Protein AF-A0A0Q4KCD7-F1 (afdb_monomer_lite)

Structure (mmCIF, N/CA/C/O backbone):
data_AF-A0A0Q4KCD7-F1
#
_entry.id   AF-A0A0Q4KCD7-F1
#
loop_
_atom_site.group_PDB
_atom_site.id
_atom_site.type_symbol
_atom_site.label_atom_id
_atom_site.label_alt_id
_atom_site.label_comp_id
_atom_site.label_asym_id
_atom_site.label_entity_id
_atom_site.label_seq_id
_atom_site.pdbx_PDB_ins_code
_atom_site.Cartn_x
_atom_site.Cartn_y
_atom_site.Cartn_z
_atom_site.occupancy
_atom_site.B_iso_or_equiv
_atom_site.auth_seq_id
_atom_site.auth_comp_id
_atom_site.auth_asym_id
_atom_site.auth_atom_id
_atom_site.pdbx_PDB_model_num
ATOM 1 N N . MET A 1 1 ? -3.512 27.971 -16.682 1.00 44.91 1 MET A N 1
ATOM 2 C CA . MET A 1 1 ? -2.671 26.814 -17.079 1.00 44.91 1 MET A CA 1
ATOM 3 C C . MET A 1 1 ? -1.170 26.979 -16.795 1.00 44.91 1 MET A C 1
ATOM 5 O O . MET A 1 1 ? -0.438 26.031 -17.023 1.00 44.91 1 MET A O 1
ATOM 9 N N . ILE A 1 2 ? -0.695 28.110 -16.250 1.00 40.06 2 ILE A N 1
ATOM 10 C CA . ILE A 1 2 ? 0.744 28.336 -15.981 1.00 40.06 2 ILE A CA 1
ATOM 11 C C . ILE A 1 2 ? 1.163 27.827 -14.579 1.00 40.06 2 ILE A C 1
ATOM 13 O O . ILE A 1 2 ? 2.282 27.362 -14.393 1.00 40.06 2 ILE A O 1
ATOM 17 N N . GLY A 1 3 ? 0.240 27.801 -13.608 1.00 29.36 3 GLY A N 1
ATOM 18 C CA . GLY A 1 3 ? 0.545 27.430 -12.215 1.00 29.36 3 GLY A CA 1
ATOM 19 C C . GLY A 1 3 ? 0.865 25.948 -11.956 1.00 29.36 3 GLY A C 1
ATOM 20 O O . GLY A 1 3 ? 1.643 25.650 -11.058 1.00 29.36 3 GLY A O 1
ATOM 21 N N . VAL A 1 4 ? 0.330 25.008 -12.749 1.00 41.19 4 VAL A N 1
ATOM 22 C CA . VAL A 1 4 ? 0.577 23.560 -12.548 1.00 41.19 4 VAL A CA 1
ATOM 23 C C . VAL A 1 4 ? 1.967 23.149 -13.055 1.00 41.19 4 VAL A C 1
ATOM 25 O O . VAL A 1 4 ? 2.624 22.316 -12.437 1.00 41.19 4 VAL A O 1
ATOM 28 N N . ALA A 1 5 ? 2.454 23.779 -14.131 1.00 34.66 5 ALA A N 1
ATOM 29 C CA . ALA A 1 5 ? 3.799 23.537 -14.657 1.00 34.66 5 ALA A CA 1
ATOM 30 C C . ALA A 1 5 ? 4.893 24.030 -13.692 1.00 34.66 5 ALA A C 1
ATOM 32 O O . ALA A 1 5 ? 5.907 23.358 -13.512 1.00 34.66 5 ALA A O 1
ATOM 33 N N . MET A 1 6 ? 4.658 25.160 -13.015 1.00 32.84 6 MET A N 1
ATOM 34 C CA . MET A 1 6 ? 5.599 25.719 -12.042 1.00 32.84 6 MET A CA 1
ATOM 35 C C . MET A 1 6 ? 5.663 24.883 -10.754 1.00 32.84 6 MET A C 1
ATOM 37 O O . MET A 1 6 ? 6.752 24.678 -10.234 1.00 32.84 6 MET A O 1
ATOM 41 N N . LEU A 1 7 ? 4.538 24.315 -10.294 1.00 34.25 7 LEU A N 1
ATOM 42 C CA . LEU A 1 7 ? 4.494 23.457 -9.098 1.00 34.25 7 LEU A CA 1
ATOM 43 C C . LEU A 1 7 ? 5.182 22.090 -9.303 1.00 34.25 7 LEU A C 1
ATOM 45 O O . LEU A 1 7 ? 5.760 21.533 -8.371 1.00 34.25 7 LEU A O 1
ATOM 49 N N . LEU A 1 8 ? 5.146 21.548 -10.526 1.00 37.75 8 LEU A N 1
ATOM 50 C CA . LEU A 1 8 ? 5.882 20.330 -10.887 1.00 37.75 8 LEU A CA 1
ATOM 51 C C . LEU A 1 8 ? 7.395 20.582 -10.979 1.00 37.75 8 LEU A C 1
ATOM 53 O O . LEU A 1 8 ? 8.168 19.734 -10.537 1.00 37.75 8 LEU A O 1
ATOM 57 N N . ALA A 1 9 ? 7.818 21.750 -11.475 1.00 38.38 9 ALA A N 1
ATOM 58 C CA . ALA A 1 9 ? 9.231 22.106 -11.616 1.00 38.38 9 ALA A CA 1
ATOM 59 C C . ALA A 1 9 ? 9.951 22.259 -10.261 1.00 38.38 9 ALA A C 1
ATOM 61 O O . ALA A 1 9 ? 11.050 21.726 -10.092 1.00 38.38 9 ALA A O 1
ATOM 62 N N . THR A 1 10 ? 9.325 22.891 -9.258 1.00 40.09 10 THR A N 1
ATOM 63 C CA . THR A 1 10 ? 9.911 23.024 -7.906 1.00 40.09 10 THR A CA 1
ATOM 64 C C . THR A 1 10 ? 10.032 21.685 -7.180 1.00 40.09 10 THR A C 1
ATOM 66 O O . THR A 1 10 ? 10.904 21.510 -6.335 1.00 40.09 10 THR A O 1
ATOM 69 N N . ALA A 1 11 ? 9.203 20.704 -7.538 1.00 46.16 11 ALA A N 1
ATOM 70 C CA . ALA A 1 11 ? 9.199 19.393 -6.908 1.00 46.16 11 ALA A CA 1
ATOM 71 C C . ALA A 1 11 ? 10.258 18.424 -7.490 1.00 46.16 11 ALA A C 1
ATOM 73 O O . ALA A 1 11 ? 10.484 17.357 -6.922 1.00 46.16 11 ALA A O 1
ATOM 74 N N . MET A 1 12 ? 10.935 18.779 -8.591 1.00 51.25 12 MET A N 1
ATOM 75 C CA . MET A 1 12 ? 11.997 17.959 -9.203 1.00 51.25 12 MET A CA 1
ATOM 76 C C . MET A 1 12 ? 13.418 18.470 -8.927 1.00 51.25 12 MET A C 1
ATOM 78 O O . MET A 1 12 ? 14.378 17.898 -9.439 1.00 51.25 12 MET A O 1
ATOM 82 N N . ALA A 1 13 ? 13.586 19.535 -8.137 1.00 51.91 13 ALA A N 1
ATOM 83 C CA . ALA A 1 13 ? 14.884 20.179 -7.916 1.00 51.91 13 ALA A CA 1
ATOM 84 C C . ALA A 1 13 ? 15.896 19.328 -7.115 1.00 51.91 13 ALA A C 1
ATOM 86 O O . ALA A 1 13 ? 17.089 19.596 -7.201 1.00 51.91 13 ALA A O 1
ATOM 87 N N . GLY A 1 14 ? 15.446 18.282 -6.410 1.00 60.81 14 GLY A N 1
ATOM 88 C CA . GLY A 1 14 ? 16.298 17.393 -5.603 1.00 60.81 14 GLY A CA 1
ATOM 89 C C . GLY A 1 14 ? 16.328 15.926 -6.043 1.00 60.81 14 GLY A C 1
ATOM 90 O O . GLY A 1 14 ? 16.849 15.092 -5.311 1.00 60.81 14 GLY A O 1
ATOM 91 N N . LEU A 1 15 ? 15.743 15.578 -7.194 1.00 69.88 15 LEU A N 1
ATOM 92 C CA . LEU A 1 15 ? 15.733 14.189 -7.665 1.00 69.88 15 LEU A CA 1
ATOM 93 C C . LEU A 1 15 ? 16.997 13.879 -8.481 1.00 69.88 15 LEU A C 1
ATOM 95 O O . LEU A 1 15 ? 17.335 14.669 -9.373 1.00 69.88 15 LEU A O 1
ATOM 99 N N . PRO A 1 16 ? 17.669 12.739 -8.221 1.00 82.31 16 PRO A N 1
ATOM 100 C CA . PRO A 1 16 ? 18.780 12.298 -9.052 1.00 82.31 16 PRO A CA 1
ATOM 101 C C . PRO A 1 16 ? 18.287 12.034 -10.479 1.00 82.31 16 PRO A C 1
ATOM 103 O O . PRO A 1 16 ? 17.129 11.659 -10.696 1.00 82.31 16 PRO A O 1
ATOM 106 N N . CYS A 1 17 ? 19.162 12.241 -11.464 1.00 87.81 17 CYS A N 1
ATOM 107 C CA . CYS A 1 17 ? 18.886 11.731 -12.798 1.00 87.81 17 CYS A CA 1
ATOM 108 C C . CYS A 1 17 ? 18.947 10.207 -12.763 1.00 87.81 17 CYS A C 1
ATOM 110 O O . CYS A 1 17 ? 19.721 9.619 -12.013 1.00 87.81 17 CYS A O 1
ATOM 112 N N . MET A 1 18 ? 18.099 9.570 -13.555 1.00 90.44 18 MET A N 1
ATOM 113 C CA . MET A 1 18 ? 17.959 8.124 -13.557 1.00 90.44 18 MET A CA 1
ATOM 114 C C . MET A 1 18 ? 18.376 7.583 -14.916 1.00 90.44 18 MET A C 1
ATOM 116 O O . MET A 1 18 ? 17.970 8.133 -15.933 1.00 90.44 18 MET A O 1
ATOM 120 N N . ALA A 1 19 ? 19.155 6.507 -14.950 1.00 91.81 19 ALA A N 1
ATOM 121 C CA . ALA A 1 19 ? 19.491 5.772 -16.165 1.00 91.81 19 ALA A CA 1
ATOM 122 C C . ALA A 1 19 ? 18.918 4.363 -16.128 1.00 91.81 19 ALA A C 1
ATOM 124 O O . ALA A 1 19 ? 18.797 3.777 -15.054 1.00 91.81 19 ALA A O 1
ATOM 125 N N . SER A 1 20 ? 18.600 3.806 -17.295 1.00 91.94 20 SER A N 1
ATOM 126 C CA . SER A 1 20 ? 18.134 2.422 -17.382 1.00 91.94 20 SER A CA 1
ATOM 127 C C . SER A 1 20 ? 19.262 1.440 -17.049 1.00 91.94 20 SER A C 1
ATOM 129 O O . SER A 1 20 ? 20.353 1.551 -17.591 1.00 91.94 20 SER A O 1
ATOM 131 N N . ARG A 1 21 ? 19.024 0.461 -16.177 1.00 91.19 21 ARG A N 1
ATOM 132 C CA . ARG A 1 21 ? 19.943 -0.648 -15.864 1.00 91.19 21 ARG A CA 1
ATOM 133 C C . ARG A 1 21 ? 19.899 -1.734 -16.936 1.00 91.19 21 ARG A C 1
ATOM 135 O O . ARG A 1 21 ? 20.895 -2.403 -17.178 1.00 91.19 21 ARG A O 1
ATOM 142 N N . THR A 1 22 ? 18.740 -1.907 -17.564 1.00 91.31 22 THR A N 1
ATOM 143 C CA . THR A 1 22 ? 18.464 -2.922 -18.588 1.00 91.31 22 THR A CA 1
ATOM 144 C C . THR A 1 22 ? 17.996 -2.257 -19.882 1.00 91.31 22 THR A C 1
ATOM 146 O O . THR A 1 22 ? 17.503 -1.127 -19.839 1.00 91.31 22 THR A O 1
ATOM 149 N N . PRO A 1 23 ? 18.148 -2.905 -21.048 1.00 92.19 23 PRO A N 1
ATOM 150 C CA . PRO A 1 23 ? 17.533 -2.394 -22.266 1.00 92.19 23 PRO A CA 1
ATOM 151 C C . PRO A 1 23 ? 16.003 -2.390 -22.120 1.00 92.19 23 PRO A C 1
ATOM 153 O O . PRO A 1 23 ? 15.447 -3.331 -21.559 1.00 92.19 23 PRO A O 1
ATOM 156 N N . LEU A 1 24 ? 15.349 -1.337 -22.612 1.00 91.75 24 LEU A N 1
ATOM 157 C CA . LEU A 1 24 ? 13.891 -1.203 -22.658 1.00 91.75 24 LEU A CA 1
ATOM 158 C C . LEU A 1 24 ? 13.431 -1.221 -24.115 1.00 91.75 24 LEU A C 1
ATOM 160 O O . LEU A 1 24 ? 13.922 -0.445 -24.945 1.00 91.75 24 LEU A O 1
ATOM 164 N N . ALA A 1 25 ? 12.476 -2.092 -24.424 1.00 92.06 25 ALA A N 1
ATOM 165 C CA . ALA A 1 25 ? 11.843 -2.150 -25.732 1.00 92.06 25 ALA A CA 1
ATOM 166 C C . ALA A 1 25 ? 10.772 -1.060 -25.890 1.00 92.06 25 ALA A C 1
ATOM 168 O O . ALA A 1 25 ? 10.226 -0.529 -24.922 1.00 92.06 25 ALA A O 1
ATOM 169 N N . ILE A 1 26 ? 10.419 -0.747 -27.137 1.00 92.56 26 ILE A N 1
ATOM 170 C CA . ILE A 1 26 ? 9.340 0.203 -27.415 1.00 92.56 26 ILE A CA 1
ATOM 171 C C . ILE A 1 26 ? 8.014 -0.289 -26.811 1.00 92.56 26 ILE A C 1
ATOM 173 O O . ILE A 1 26 ? 7.612 -1.438 -26.988 1.00 92.56 26 ILE A O 1
ATOM 177 N N . GLY A 1 27 ? 7.319 0.588 -26.091 1.00 88.44 27 GLY A N 1
ATOM 178 C CA . GLY A 1 27 ? 6.071 0.272 -25.397 1.00 88.44 27 GLY A CA 1
ATOM 179 C C . GLY A 1 27 ? 6.238 -0.434 -24.048 1.00 88.44 27 GLY A C 1
ATOM 180 O O . GLY A 1 27 ? 5.230 -0.635 -23.370 1.00 88.44 27 GLY A O 1
ATOM 181 N N . GLU A 1 28 ? 7.463 -0.762 -23.634 1.00 91.00 28 GLU A N 1
ATOM 182 C CA . GLU A 1 28 ? 7.744 -1.347 -22.323 1.00 91.00 28 GLU A CA 1
ATOM 183 C C . GLU A 1 28 ? 7.612 -0.291 -21.210 1.00 91.00 28 GLU A C 1
ATOM 185 O O . GLU A 1 28 ? 8.046 0.855 -21.393 1.00 91.00 28 GLU A O 1
ATOM 190 N N . PRO A 1 29 ? 6.999 -0.623 -20.058 1.00 91.94 29 PRO A N 1
ATOM 191 C CA . PRO A 1 29 ? 6.893 0.304 -18.945 1.00 91.94 29 PRO A CA 1
ATOM 192 C C . PRO A 1 29 ? 8.246 0.554 -18.283 1.00 91.94 29 PRO A C 1
ATOM 194 O O . PRO A 1 29 ? 8.967 -0.374 -17.925 1.00 91.94 29 PRO A O 1
ATOM 197 N N . VAL A 1 30 ? 8.554 1.827 -18.046 1.00 91.38 30 VAL A N 1
ATOM 198 C CA . VAL A 1 30 ? 9.736 2.244 -17.292 1.00 91.38 30 VAL A CA 1
ATOM 199 C C . VAL A 1 30 ? 9.481 1.989 -15.811 1.00 91.38 30 VAL A C 1
ATOM 201 O O . VAL A 1 30 ? 8.577 2.577 -15.213 1.00 91.38 30 VAL A O 1
ATOM 204 N N . GLN A 1 31 ? 10.283 1.113 -15.214 1.00 89.19 31 GLN A N 1
ATOM 205 C CA . GLN A 1 31 ? 10.094 0.656 -13.837 1.00 89.19 31 GLN A CA 1
ATOM 206 C C . GLN A 1 31 ? 11.161 1.244 -12.924 1.00 89.19 31 GLN A C 1
ATOM 208 O O . GLN A 1 31 ? 12.333 1.236 -13.287 1.00 89.19 31 GLN A O 1
ATOM 213 N N . ALA A 1 32 ? 10.794 1.671 -11.713 1.00 85.44 32 ALA A N 1
ATOM 214 C CA . ALA A 1 32 ? 11.741 2.272 -10.767 1.00 85.44 32 ALA A CA 1
ATOM 215 C C . ALA A 1 32 ? 12.964 1.373 -10.488 1.00 85.44 32 ALA A C 1
ATOM 217 O O . ALA A 1 32 ? 14.093 1.855 -10.454 1.00 85.44 32 ALA A O 1
ATOM 218 N N . ARG A 1 33 ? 12.762 0.052 -10.381 1.00 82.12 33 ARG A N 1
ATOM 219 C CA . ARG A 1 33 ? 13.842 -0.931 -10.169 1.00 82.12 33 ARG A CA 1
ATOM 220 C C . ARG A 1 33 ? 14.794 -1.097 -11.353 1.00 82.12 33 ARG A C 1
ATOM 222 O O . ARG A 1 33 ? 15.946 -1.482 -11.172 1.00 82.12 33 ARG A O 1
ATOM 229 N N . ALA A 1 34 ? 14.306 -0.832 -12.562 1.00 85.81 34 ALA A N 1
ATOM 230 C CA . ALA A 1 34 ? 15.105 -0.900 -13.772 1.00 85.81 34 ALA A CA 1
ATOM 231 C C . ALA A 1 34 ? 15.947 0.366 -13.930 1.00 85.81 34 ALA A C 1
ATOM 233 O O . ALA A 1 34 ? 16.614 0.510 -14.943 1.00 85.81 34 ALA A O 1
ATOM 234 N N . LEU A 1 35 ? 15.934 1.279 -12.953 1.00 89.44 35 LEU A N 1
ATOM 235 C CA . LEU A 1 35 ? 16.679 2.521 -12.996 1.00 89.44 35 LEU A CA 1
ATOM 236 C C . LEU A 1 35 ? 17.790 2.565 -11.948 1.00 89.44 35 LEU A C 1
ATOM 238 O O . LEU A 1 35 ? 17.713 1.968 -10.874 1.00 89.44 35 LEU A O 1
ATOM 242 N N . GLN A 1 36 ? 18.850 3.296 -12.258 1.00 90.00 36 GLN A N 1
ATOM 243 C CA . GLN A 1 36 ? 19.923 3.629 -11.331 1.00 90.00 36 GLN A CA 1
ATOM 244 C C . GLN A 1 36 ? 20.165 5.137 -11.317 1.00 90.00 36 GLN A C 1
ATOM 246 O O . GLN A 1 36 ? 20.048 5.766 -12.371 1.00 90.00 36 GLN A O 1
ATOM 251 N N . PRO A 1 37 ? 20.503 5.719 -10.156 1.00 89.06 37 PRO A N 1
ATOM 252 C CA . PRO A 1 37 ? 20.895 7.116 -10.094 1.00 89.06 37 PRO A CA 1
ATOM 253 C C . PRO A 1 37 ? 22.194 7.321 -10.880 1.00 89.06 37 PRO A C 1
ATOM 255 O O . PRO A 1 37 ? 23.136 6.540 -10.754 1.00 89.06 37 PRO A O 1
ATOM 258 N N . VAL A 1 38 ? 22.227 8.367 -11.698 1.00 89.44 38 VAL A N 1
ATOM 259 C CA . VAL A 1 38 ? 23.389 8.815 -12.469 1.00 89.44 38 VAL A CA 1
ATOM 260 C C . VAL A 1 38 ? 23.474 10.333 -12.429 1.00 89.44 38 VAL A C 1
ATOM 262 O O . VAL A 1 38 ? 22.481 11.025 -12.180 1.00 89.44 38 VAL A O 1
ATOM 265 N N . ASP A 1 39 ? 24.650 10.859 -12.746 1.00 85.44 39 ASP A N 1
ATOM 266 C CA . ASP A 1 39 ? 24.802 12.287 -12.974 1.00 85.44 39 ASP A CA 1
ATOM 267 C C . ASP A 1 39 ? 23.993 12.730 -14.198 1.00 85.44 39 ASP A C 1
ATOM 269 O O . ASP A 1 39 ? 23.802 11.996 -15.172 1.00 85.44 39 ASP A O 1
ATOM 273 N N . CYS A 1 40 ? 23.489 13.961 -14.151 1.00 81.38 40 CYS A N 1
ATOM 274 C CA . CYS A 1 40 ? 22.671 14.548 -15.210 1.00 81.38 40 CYS A CA 1
ATOM 275 C C . CYS A 1 40 ? 23.521 14.988 -16.418 1.00 81.38 40 CYS A C 1
ATOM 277 O O . CYS A 1 40 ? 23.481 16.146 -16.819 1.00 81.38 40 CYS A O 1
ATOM 279 N N . THR A 1 41 ? 24.315 14.078 -16.984 1.00 73.50 41 THR A N 1
ATOM 280 C CA . THR A 1 41 ? 25.299 14.361 -18.043 1.00 73.50 41 THR A CA 1
ATOM 281 C C . THR A 1 41 ? 24.793 14.067 -19.455 1.00 73.50 41 THR A C 1
ATOM 283 O O . THR A 1 41 ? 25.502 14.315 -20.428 1.00 73.50 41 THR A O 1
ATOM 286 N N . ALA A 1 42 ? 23.572 13.548 -19.609 1.00 75.38 42 ALA A N 1
ATOM 287 C CA . ALA A 1 42 ? 23.056 13.191 -20.924 1.00 75.38 42 ALA A CA 1
ATOM 288 C C . ALA A 1 42 ? 22.719 14.423 -21.773 1.00 75.38 42 ALA A C 1
ATOM 290 O O . ALA A 1 42 ? 21.848 15.219 -21.428 1.00 75.38 42 ALA A O 1
ATOM 291 N N . ALA A 1 43 ? 23.370 14.517 -22.935 1.00 71.69 43 ALA A N 1
ATOM 292 C CA . ALA A 1 43 ? 23.132 15.565 -23.927 1.00 71.69 43 ALA A CA 1
ATOM 293 C C . ALA A 1 43 ? 21.757 15.448 -24.611 1.00 71.69 43 ALA A C 1
ATOM 295 O O . ALA A 1 43 ? 21.213 16.439 -25.094 1.00 71.69 43 ALA A O 1
ATOM 296 N N . ARG A 1 44 ? 21.187 14.237 -24.658 1.00 84.12 44 ARG A N 1
ATOM 297 C CA . ARG A 1 44 ? 19.870 13.959 -25.234 1.00 84.12 44 ARG A CA 1
ATOM 298 C C . ARG A 1 44 ? 19.128 12.950 -24.369 1.00 84.12 44 ARG A C 1
ATOM 300 O O . ARG A 1 44 ? 19.660 11.884 -24.074 1.00 84.12 44 ARG A O 1
ATOM 307 N N . LEU A 1 45 ? 17.895 13.290 -24.006 1.00 87.62 45 LEU A N 1
ATOM 308 C CA . LEU A 1 45 ? 16.990 12.384 -23.308 1.00 87.62 45 LEU A CA 1
ATOM 309 C C . LEU A 1 45 ? 16.188 11.559 -24.321 1.00 87.62 45 LEU A C 1
ATOM 311 O O . LEU A 1 45 ? 15.760 12.117 -25.339 1.00 87.62 45 LEU A O 1
ATOM 315 N N . PRO A 1 46 ? 15.973 10.260 -24.058 1.00 89.62 46 PRO A N 1
ATOM 316 C CA . PRO A 1 46 ? 15.140 9.435 -24.908 1.00 89.62 46 PRO A CA 1
ATOM 317 C C . PRO A 1 46 ? 13.662 9.811 -24.784 1.00 89.62 46 PRO A C 1
ATOM 319 O O . PRO A 1 46 ? 13.201 10.329 -23.761 1.00 89.62 46 PRO A O 1
ATOM 322 N N . ALA A 1 47 ? 12.901 9.526 -25.834 1.00 90.81 47 ALA A N 1
ATOM 323 C CA . ALA A 1 47 ? 11.473 9.780 -25.867 1.00 90.81 47 ALA A CA 1
ATOM 324 C C . ALA A 1 47 ? 10.719 8.796 -24.957 1.00 90.81 47 ALA A C 1
ATOM 326 O O . ALA A 1 47 ? 10.766 7.575 -25.130 1.00 90.81 47 ALA A O 1
ATOM 327 N N . LEU A 1 48 ? 9.962 9.343 -24.007 1.00 92.19 48 LEU A N 1
ATOM 328 C CA . LEU A 1 48 ? 9.061 8.594 -23.136 1.00 92.19 48 LEU A CA 1
ATOM 329 C C . LEU A 1 48 ? 7.618 9.028 -23.386 1.00 92.19 48 LEU A C 1
ATOM 331 O O . LEU A 1 48 ? 7.333 10.203 -23.621 1.00 92.19 48 LEU A O 1
ATOM 335 N N . ARG A 1 49 ? 6.688 8.077 -23.312 1.00 91.75 49 ARG A N 1
ATOM 336 C CA . ARG A 1 49 ? 5.256 8.305 -23.514 1.00 91.75 49 ARG A CA 1
ATOM 337 C C . ARG A 1 49 ? 4.487 7.960 -22.252 1.00 91.75 49 ARG A C 1
ATOM 339 O O . ARG A 1 49 ? 4.565 6.839 -21.766 1.00 91.75 49 ARG A O 1
ATOM 346 N N . TYR A 1 50 ? 3.666 8.885 -21.775 1.00 90.44 50 TYR A N 1
ATOM 347 C CA . TYR A 1 50 ? 2.716 8.603 -20.703 1.00 90.44 50 TYR A CA 1
ATOM 348 C C . TYR A 1 50 ? 1.399 8.060 -21.273 1.00 90.44 50 TYR A C 1
ATOM 350 O O . TYR A 1 50 ? 0.722 8.747 -22.042 1.00 90.44 50 TYR A O 1
ATOM 358 N N . ASP A 1 51 ? 1.021 6.840 -20.900 1.00 87.88 51 ASP A N 1
ATOM 359 C CA . ASP A 1 51 ? -0.289 6.275 -21.216 1.00 87.88 51 ASP A CA 1
ATOM 360 C C . ASP A 1 51 ? -1.289 6.645 -20.118 1.00 87.88 51 ASP A C 1
ATOM 362 O O . ASP A 1 51 ? -1.242 6.127 -19.007 1.00 87.88 51 ASP A O 1
ATOM 366 N N . ARG A 1 52 ? -2.238 7.529 -20.443 1.00 84.75 52 ARG A N 1
ATOM 367 C CA . ARG A 1 52 ? -3.262 7.994 -19.495 1.00 84.75 52 ARG A CA 1
ATOM 368 C C . ARG A 1 52 ? -4.219 6.892 -19.042 1.00 84.75 52 ARG A C 1
ATOM 370 O O . ARG A 1 52 ? -4.821 7.043 -17.987 1.00 84.75 52 ARG A O 1
ATOM 377 N N . LYS A 1 53 ? -4.401 5.824 -19.828 1.00 83.19 53 LYS A N 1
ATOM 378 C CA . LYS A 1 53 ? -5.345 4.746 -19.490 1.00 83.19 53 LYS A CA 1
ATOM 379 C C . LYS A 1 53 ? -4.772 3.807 -18.435 1.00 83.19 53 LYS A C 1
ATOM 381 O O . LYS A 1 53 ? -5.484 3.425 -17.516 1.00 83.19 53 LYS A O 1
ATOM 386 N N . SER A 1 54 ? -3.503 3.436 -18.580 1.00 80.56 54 SER A N 1
ATOM 387 C CA . SER A 1 54 ? -2.777 2.604 -17.609 1.00 80.56 54 SER A CA 1
ATOM 388 C C . SER A 1 54 ? -2.068 3.431 -16.527 1.00 80.56 54 SER A C 1
ATOM 390 O O . SER A 1 54 ? -1.591 2.901 -15.528 1.00 80.56 54 SER A O 1
ATOM 392 N N . GLY A 1 55 ? -1.960 4.745 -16.730 1.00 85.25 55 GLY A N 1
ATOM 393 C CA . GLY A 1 55 ? -1.172 5.641 -15.895 1.00 85.25 55 GLY A CA 1
ATOM 394 C C . GLY A 1 55 ? 0.330 5.347 -15.941 1.00 85.25 55 GLY A C 1
ATOM 395 O O . GLY A 1 55 ? 1.035 5.782 -15.031 1.00 85.25 55 GLY A O 1
ATOM 396 N N . LEU A 1 56 ? 0.822 4.580 -16.920 1.00 88.62 56 LEU A N 1
ATOM 397 C CA . LEU A 1 56 ? 2.213 4.129 -17.019 1.00 88.62 56 LEU A CA 1
ATOM 398 C C . LEU A 1 56 ? 3.064 5.075 -17.873 1.00 88.62 56 LEU A C 1
ATOM 400 O O . LEU A 1 56 ? 2.584 5.682 -18.828 1.00 88.62 56 LEU A O 1
ATOM 404 N N . VAL A 1 57 ? 4.357 5.151 -17.557 1.00 91.56 57 VAL A N 1
ATOM 405 C CA . VAL A 1 57 ? 5.366 5.747 -18.442 1.00 91.56 57 VAL A CA 1
ATOM 406 C C . VAL A 1 57 ? 5.978 4.617 -19.258 1.00 91.56 57 VAL A C 1
ATOM 408 O O . VAL A 1 57 ? 6.496 3.666 -18.686 1.00 91.56 57 VAL A O 1
ATOM 411 N N . LEU A 1 58 ? 5.894 4.711 -20.579 1.00 92.12 58 LEU A N 1
ATOM 412 C CA . LEU A 1 58 ? 6.364 3.707 -21.528 1.00 92.12 58 LEU A CA 1
ATOM 413 C C . LEU A 1 58 ? 7.526 4.269 -22.350 1.00 92.12 58 LEU A C 1
ATOM 415 O O . LEU A 1 58 ? 7.520 5.454 -22.698 1.00 92.12 58 LEU A O 1
ATOM 419 N N . ALA A 1 59 ? 8.483 3.424 -22.719 1.00 92.69 59 ALA A N 1
ATOM 420 C CA . ALA A 1 59 ? 9.517 3.792 -23.679 1.00 92.69 59 ALA A CA 1
ATOM 421 C C . ALA A 1 59 ? 8.877 4.056 -25.057 1.00 92.69 59 ALA A C 1
ATOM 423 O O . ALA A 1 59 ? 8.157 3.208 -25.588 1.00 92.69 59 ALA A O 1
ATOM 424 N N . ALA A 1 60 ? 9.075 5.247 -25.628 1.00 93.06 60 ALA A N 1
ATOM 425 C CA . ALA A 1 60 ? 8.549 5.581 -26.958 1.00 93.06 60 ALA A CA 1
ATOM 426 C C . ALA A 1 60 ? 9.517 5.189 -28.087 1.00 93.06 60 ALA A C 1
ATOM 428 O O . ALA A 1 60 ? 9.133 5.192 -29.253 1.00 93.06 60 ALA A O 1
ATOM 429 N N . GLU A 1 61 ? 10.742 4.817 -27.731 1.00 93.00 61 GLU A N 1
ATOM 430 C CA . GLU A 1 61 ? 11.792 4.304 -28.605 1.00 93.00 61 GLU A CA 1
ATOM 431 C C . GLU A 1 61 ? 12.615 3.245 -2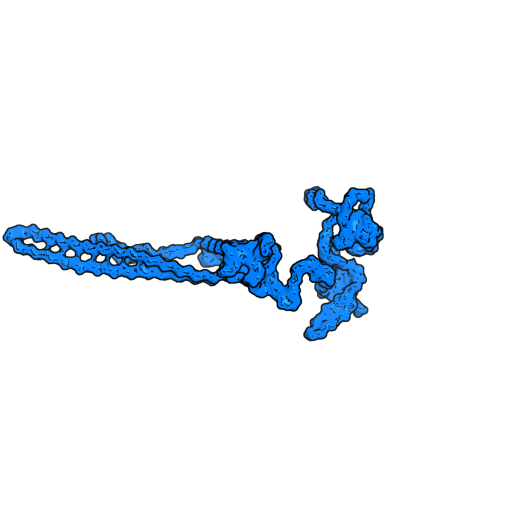7.846 1.00 93.00 61 GLU A C 1
ATOM 433 O O . GLU A 1 61 ? 12.484 3.152 -26.623 1.00 93.00 61 GLU A O 1
ATOM 438 N N . PRO A 1 62 ? 13.435 2.423 -28.524 1.00 93.44 62 PRO A N 1
ATOM 439 C CA . PRO A 1 62 ? 14.341 1.495 -27.852 1.00 93.44 62 PRO A CA 1
ATOM 440 C C . PRO A 1 62 ? 15.387 2.251 -27.026 1.00 93.44 62 PRO A C 1
ATOM 442 O O . PRO A 1 62 ? 16.075 3.129 -27.546 1.00 93.44 62 PRO A O 1
ATOM 445 N N . ILE A 1 63 ? 15.540 1.890 -25.752 1.00 93.25 63 ILE A N 1
ATOM 446 C CA . ILE A 1 63 ? 16.496 2.532 -24.844 1.00 93.25 63 ILE A CA 1
ATOM 447 C C . ILE A 1 63 ? 17.519 1.493 -24.403 1.00 93.25 63 ILE A C 1
ATOM 449 O O . ILE A 1 63 ? 17.167 0.474 -23.814 1.00 93.25 63 ILE A O 1
ATOM 453 N N . ALA A 1 64 ? 18.796 1.746 -24.678 1.00 91.62 64 ALA A N 1
ATOM 454 C CA . ALA A 1 64 ? 19.875 0.875 -24.228 1.00 91.62 64 ALA A CA 1
ATOM 455 C C . ALA A 1 64 ? 20.111 0.998 -22.711 1.00 91.62 64 ALA A C 1
ATOM 457 O O . ALA A 1 64 ? 19.815 2.023 -22.089 1.00 91.62 64 ALA A O 1
ATOM 458 N N . ALA A 1 65 ? 20.700 -0.041 -22.118 1.00 91.69 65 ALA A N 1
ATOM 459 C CA . ALA A 1 65 ? 21.200 0.040 -20.751 1.00 91.69 65 ALA A CA 1
ATOM 460 C C . ALA A 1 65 ? 22.254 1.161 -20.625 1.00 91.69 65 ALA A C 1
ATOM 462 O O . ALA A 1 65 ? 23.038 1.402 -21.540 1.00 91.69 65 ALA A O 1
ATOM 463 N N . GLY A 1 66 ? 22.260 1.860 -19.495 1.00 88.06 66 GLY A N 1
ATOM 464 C CA . GLY A 1 66 ? 23.132 2.995 -19.190 1.00 88.06 66 GLY A CA 1
ATOM 465 C C . GLY A 1 66 ? 22.626 4.357 -19.676 1.00 88.06 66 GLY A C 1
ATOM 466 O O . GLY A 1 66 ? 23.155 5.378 -19.243 1.00 88.06 66 GLY A O 1
ATOM 467 N N . VAL A 1 67 ? 21.593 4.416 -20.525 1.00 91.06 67 VAL A N 1
ATOM 468 C CA . VAL A 1 67 ? 21.070 5.690 -21.048 1.00 91.06 67 VAL A CA 1
ATOM 469 C C . VAL A 1 67 ? 20.293 6.442 -19.967 1.00 91.06 67 VAL A C 1
ATOM 471 O O . VAL A 1 67 ? 19.380 5.889 -19.350 1.00 91.06 67 VAL A O 1
ATOM 474 N N . SER A 1 68 ? 20.639 7.717 -19.760 1.00 91.12 68 SER A N 1
ATOM 475 C CA . SER A 1 68 ? 19.930 8.601 -18.830 1.00 91.12 68 SER A CA 1
ATOM 476 C C . SER A 1 68 ? 18.552 8.975 -19.370 1.00 91.12 68 SER A C 1
ATOM 478 O O . SER A 1 68 ? 18.411 9.482 -20.480 1.00 91.12 68 SER A O 1
ATOM 480 N N . LEU A 1 69 ? 17.538 8.756 -18.544 1.00 89.44 69 LEU A N 1
ATOM 481 C CA . LEU A 1 69 ? 16.149 9.153 -18.744 1.00 89.44 69 LEU A CA 1
ATOM 482 C C . LEU A 1 69 ? 15.853 10.533 -18.137 1.00 89.44 69 LEU A C 1
ATOM 484 O O . LEU A 1 69 ? 14.749 11.051 -18.282 1.00 89.44 69 LEU A O 1
ATOM 488 N N . GLY A 1 70 ? 16.829 11.140 -17.456 1.00 88.06 70 GLY A N 1
ATOM 489 C CA . GLY A 1 70 ? 16.658 12.404 -16.751 1.00 88.06 70 GLY A CA 1
ATOM 490 C C . GLY A 1 70 ? 15.939 12.226 -15.414 1.00 88.06 70 GLY A C 1
ATOM 491 O O . GLY A 1 70 ? 16.001 11.169 -14.782 1.00 88.06 70 GLY A O 1
ATOM 492 N N . ARG A 1 71 ? 15.281 13.287 -14.944 1.00 87.62 71 ARG A N 1
ATOM 493 C CA . ARG A 1 71 ? 14.555 13.273 -13.670 1.00 87.62 71 ARG A CA 1
ATOM 494 C C . ARG A 1 71 ? 13.153 12.728 -13.894 1.00 87.62 71 ARG A C 1
ATOM 496 O O . ARG A 1 71 ? 12.296 13.425 -14.429 1.00 87.62 71 ARG A O 1
ATOM 503 N N . LEU A 1 72 ? 12.913 11.496 -13.457 1.00 81.81 72 LEU A N 1
ATOM 504 C CA . LEU A 1 72 ? 11.589 10.884 -13.487 1.00 81.81 72 LEU A CA 1
ATOM 505 C C . LEU A 1 72 ? 11.049 10.655 -12.082 1.00 81.81 72 LEU A C 1
ATOM 507 O O . LEU A 1 72 ? 11.748 10.181 -11.192 1.00 81.81 72 LEU A O 1
ATOM 511 N N . ARG A 1 73 ? 9.755 10.931 -11.918 1.00 80.50 73 ARG A N 1
ATOM 512 C CA . ARG A 1 73 ? 8.962 10.410 -10.807 1.00 80.50 73 ARG A CA 1
ATOM 513 C C . ARG A 1 73 ? 8.194 9.202 -11.294 1.00 80.50 73 ARG A C 1
ATOM 515 O O . ARG A 1 73 ? 7.314 9.332 -12.141 1.00 80.50 73 ARG A O 1
ATOM 522 N N . LEU A 1 74 ? 8.545 8.047 -10.752 1.00 80.88 74 LEU A N 1
ATOM 523 C CA . LEU A 1 74 ? 7.863 6.793 -11.019 1.00 80.88 74 LEU A CA 1
ATOM 524 C C . LEU A 1 74 ? 7.231 6.281 -9.733 1.00 80.88 74 LEU A C 1
ATOM 526 O O . LEU A 1 74 ? 7.757 6.488 -8.642 1.00 80.88 74 LEU A O 1
ATOM 530 N N . ASP A 1 75 ? 6.094 5.615 -9.891 1.00 80.88 75 ASP A N 1
ATOM 531 C CA . ASP A 1 75 ? 5.509 4.799 -8.832 1.00 80.88 75 ASP A CA 1
ATOM 532 C C . ASP A 1 75 ? 6.445 3.596 -8.593 1.00 80.88 75 ASP A C 1
ATOM 534 O O . ASP A 1 75 ? 6.892 2.990 -9.576 1.00 80.88 75 ASP A O 1
ATOM 538 N N . PRO A 1 76 ? 6.789 3.271 -7.336 1.00 78.62 76 PRO A N 1
ATOM 539 C CA . PRO A 1 76 ? 7.666 2.145 -7.031 1.00 78.62 76 PRO A CA 1
ATOM 540 C C . PRO A 1 76 ? 7.034 0.788 -7.362 1.00 78.62 76 PRO A C 1
ATOM 542 O O . PRO A 1 76 ? 7.770 -0.175 -7.573 1.00 78.62 76 PRO A O 1
ATOM 545 N N . ARG A 1 77 ? 5.697 0.699 -7.429 1.00 84.25 77 ARG A N 1
ATOM 546 C CA . ARG A 1 77 ? 4.993 -0.555 -7.708 1.00 84.25 77 ARG A CA 1
ATOM 547 C C . ARG A 1 77 ? 5.327 -1.061 -9.098 1.00 84.25 77 ARG A C 1
ATOM 549 O O . ARG A 1 77 ? 5.391 -0.298 -10.068 1.00 84.25 77 ARG A O 1
ATOM 556 N N . THR A 1 78 ? 5.468 -2.374 -9.208 1.00 85.75 78 THR A N 1
ATOM 557 C CA . THR A 1 78 ? 5.758 -3.003 -10.487 1.00 85.75 78 THR A CA 1
ATOM 558 C C . THR A 1 78 ? 4.652 -2.730 -11.502 1.00 85.75 78 THR A C 1
ATOM 560 O O . THR A 1 78 ? 3.469 -2.915 -11.215 1.00 85.75 78 THR A O 1
ATOM 563 N N . ALA A 1 79 ? 5.052 -2.350 -12.713 1.00 89.25 79 ALA A N 1
ATOM 564 C CA . ALA A 1 79 ? 4.167 -2.163 -13.852 1.00 89.25 79 ALA A CA 1
ATOM 565 C C . ALA A 1 79 ? 4.239 -3.346 -14.825 1.00 89.25 79 ALA A C 1
ATOM 567 O O . ALA A 1 79 ? 5.297 -3.948 -14.997 1.00 89.25 79 ALA A O 1
ATOM 568 N N . VAL A 1 80 ? 3.116 -3.629 -15.482 1.00 90.44 80 VAL A N 1
ATOM 569 C CA . VAL A 1 80 ? 2.957 -4.690 -16.486 1.00 90.44 80 VAL A CA 1
ATOM 570 C C . VAL A 1 80 ? 2.421 -4.090 -17.772 1.00 90.44 80 VAL A C 1
ATOM 572 O O . VAL A 1 80 ? 1.503 -3.260 -17.751 1.00 90.44 80 VAL A O 1
ATOM 575 N N . ALA A 1 81 ? 2.990 -4.510 -18.897 1.00 88.50 81 ALA A N 1
ATOM 576 C CA . ALA A 1 81 ? 2.595 -4.024 -20.207 1.00 88.50 81 ALA A CA 1
ATOM 577 C C . ALA A 1 81 ? 1.310 -4.703 -20.703 1.00 88.50 81 ALA A C 1
ATOM 579 O O . ALA A 1 81 ? 0.946 -5.815 -20.319 1.00 88.50 81 ALA A O 1
ATOM 580 N N . ARG A 1 82 ? 0.621 -4.051 -21.644 1.00 90.00 82 ARG A N 1
ATOM 581 C CA . ARG A 1 82 ? -0.428 -4.722 -22.419 1.00 90.00 82 ARG A CA 1
ATOM 582 C C . ARG A 1 82 ? 0.190 -5.859 -23.241 1.00 90.00 82 ARG A C 1
ATOM 584 O O . ARG A 1 82 ? 1.193 -5.656 -23.912 1.00 90.00 82 ARG A O 1
ATOM 591 N N . GLY A 1 83 ? -0.473 -7.010 -23.258 1.00 88.62 83 GLY A N 1
ATOM 592 C CA . GLY A 1 83 ? -0.049 -8.207 -23.983 1.00 88.62 83 GLY A CA 1
ATOM 593 C C . GLY A 1 83 ? 0.924 -9.088 -23.204 1.00 88.62 83 GLY A C 1
ATOM 594 O O . GLY A 1 83 ? 1.203 -10.201 -23.641 1.00 88.62 83 GLY A O 1
ATOM 595 N N . GLU A 1 84 ? 1.398 -8.634 -22.044 1.00 90.19 84 GLU A N 1
ATOM 596 C CA . GLU A 1 84 ? 2.252 -9.439 -21.181 1.00 90.19 84 GLU A CA 1
ATOM 597 C C . GLU A 1 84 ? 1.490 -10.672 -20.680 1.00 90.19 84 GLU A C 1
ATOM 599 O O . GLU A 1 84 ? 0.291 -10.609 -20.378 1.00 90.19 84 GLU A O 1
ATOM 604 N N . THR A 1 85 ? 2.173 -11.817 -20.658 1.00 92.25 85 THR A N 1
ATOM 605 C CA . THR A 1 85 ? 1.578 -13.092 -20.248 1.00 92.25 85 THR A CA 1
ATOM 606 C C . THR A 1 85 ? 1.811 -13.305 -18.762 1.00 92.25 85 THR A C 1
ATOM 608 O O . THR A 1 85 ? 2.949 -13.308 -18.304 1.00 92.25 85 THR A O 1
ATOM 611 N N . LEU A 1 86 ? 0.729 -13.523 -18.023 1.00 91.38 86 LEU A N 1
ATOM 612 C CA . LEU A 1 86 ? 0.724 -13.773 -16.587 1.00 91.38 86 LEU A CA 1
ATOM 613 C C . LEU A 1 86 ? 0.031 -15.103 -16.269 1.00 91.38 86 LEU A C 1
ATOM 615 O O . LEU A 1 86 ? -0.630 -15.704 -17.119 1.00 91.38 86 LEU A O 1
ATOM 619 N N . PHE A 1 87 ? 0.143 -15.538 -15.015 1.00 91.31 87 PHE A N 1
ATOM 620 C CA . PHE A 1 87 ? -0.616 -16.663 -14.478 1.00 91.31 87 PHE A CA 1
ATOM 621 C C . PHE A 1 87 ? -1.751 -16.153 -13.589 1.00 91.31 87 PHE A C 1
ATOM 623 O O . PHE A 1 87 ? -1.524 -15.495 -12.576 1.00 91.31 87 PHE A O 1
ATOM 630 N N . LEU A 1 88 ? -2.987 -16.466 -13.970 1.00 90.69 88 LEU A N 1
ATOM 631 C CA . LEU A 1 88 ? -4.162 -16.292 -13.132 1.00 90.69 88 LEU A CA 1
ATOM 632 C C . LEU A 1 88 ? -4.282 -17.502 -12.210 1.00 90.69 88 LEU A C 1
ATOM 634 O O . LEU A 1 88 ? -4.545 -18.613 -12.674 1.00 90.69 88 LEU A O 1
ATOM 638 N N . ARG A 1 89 ? -4.114 -17.270 -10.910 1.00 89.44 89 ARG A N 1
ATOM 639 C CA . ARG A 1 89 ? -4.302 -18.275 -9.867 1.00 89.44 89 ARG A CA 1
ATOM 640 C C . ARG A 1 89 ? -5.704 -18.142 -9.269 1.00 89.44 89 ARG A C 1
ATOM 642 O O . ARG A 1 89 ? -6.066 -17.080 -8.770 1.00 89.44 89 ARG A O 1
ATOM 649 N N . SER A 1 90 ? -6.493 -19.209 -9.305 1.00 85.62 90 SER A N 1
ATOM 650 C CA . SER A 1 90 ? -7.830 -19.279 -8.702 1.00 85.62 90 SER A CA 1
ATOM 651 C C . SER A 1 90 ? -7.885 -20.425 -7.699 1.00 85.62 90 SER A C 1
ATOM 653 O O . SER A 1 90 ? -7.487 -21.540 -8.022 1.00 85.62 90 SER A O 1
ATOM 655 N N . ALA A 1 91 ? -8.364 -20.158 -6.485 1.00 85.31 91 ALA A N 1
ATOM 656 C CA . ALA A 1 91 ? -8.526 -21.171 -5.447 1.00 85.31 91 ALA A CA 1
ATOM 657 C C . ALA A 1 91 ? -10.005 -21.558 -5.317 1.00 85.31 91 ALA A C 1
ATOM 659 O O . ALA A 1 91 ? -10.865 -20.685 -5.200 1.00 85.31 91 ALA A O 1
ATOM 660 N N . ILE A 1 92 ? -10.295 -22.859 -5.345 1.00 84.12 92 ILE A N 1
ATOM 661 C CA . ILE A 1 92 ? -11.631 -23.426 -5.136 1.00 84.12 92 ILE A CA 1
ATOM 662 C C . ILE A 1 92 ? -11.482 -24.523 -4.080 1.00 84.12 92 ILE A C 1
ATOM 664 O O . ILE A 1 92 ? -11.028 -25.632 -4.367 1.00 84.12 92 ILE A O 1
ATOM 668 N N . GLY A 1 93 ? -11.811 -24.189 -2.830 1.00 87.81 93 GLY A N 1
ATOM 669 C CA . GLY A 1 93 ? -11.539 -25.059 -1.685 1.00 87.81 93 GLY A CA 1
ATOM 670 C C . GLY A 1 93 ? -10.032 -25.338 -1.540 1.00 87.81 93 GLY A C 1
ATOM 671 O O . GLY A 1 93 ? -9.250 -24.387 -1.552 1.00 87.81 93 GLY A O 1
ATOM 672 N N . PRO A 1 94 ? -9.597 -26.609 -1.422 1.00 88.25 94 PRO A N 1
ATOM 673 C CA . PRO A 1 94 ? -8.177 -26.957 -1.327 1.00 88.25 94 PRO A CA 1
ATOM 674 C C . PRO A 1 94 ? -7.447 -26.917 -2.681 1.00 88.25 94 PRO A C 1
ATOM 676 O O . PRO A 1 94 ? -6.219 -26.977 -2.721 1.00 88.25 94 PRO A O 1
ATOM 679 N N . ALA A 1 95 ? -8.176 -26.840 -3.799 1.00 84.44 95 ALA A N 1
ATOM 680 C CA . ALA A 1 95 ? -7.586 -26.867 -5.128 1.00 84.44 95 ALA A CA 1
ATOM 681 C C . ALA A 1 95 ? -7.160 -25.461 -5.573 1.00 84.44 95 ALA A C 1
ATOM 683 O O . ALA A 1 95 ? -7.931 -24.504 -5.498 1.00 84.44 95 ALA A O 1
ATOM 684 N N . THR A 1 96 ? -5.936 -25.350 -6.090 1.00 88.44 96 THR A N 1
ATOM 685 C CA . THR A 1 96 ? -5.442 -24.159 -6.788 1.00 88.44 96 THR A CA 1
ATOM 686 C C . THR A 1 96 ? -5.342 -24.467 -8.278 1.00 88.44 96 THR A C 1
ATOM 688 O O . THR A 1 96 ? -4.689 -25.431 -8.665 1.00 88.44 96 THR A O 1
ATOM 691 N N . ILE A 1 97 ? -5.955 -23.630 -9.111 1.00 87.94 97 ILE A N 1
ATOM 692 C CA . ILE A 1 97 ? -5.894 -23.711 -10.570 1.00 87.94 97 ILE A CA 1
ATOM 693 C C . ILE A 1 97 ? -5.070 -22.531 -11.083 1.00 87.94 97 ILE A C 1
ATOM 695 O O . ILE A 1 97 ? -5.357 -21.384 -10.742 1.00 87.94 97 ILE A O 1
ATOM 699 N N . GLU A 1 98 ? -4.081 -22.803 -11.932 1.00 91.06 98 GLU A N 1
ATOM 700 C CA . GLU A 1 98 ? -3.281 -21.780 -12.606 1.00 91.06 98 GLU A CA 1
ATOM 701 C C . GLU A 1 98 ? -3.569 -21.775 -14.106 1.00 91.06 98 GLU A C 1
ATOM 703 O O . GLU A 1 98 ? -3.539 -22.809 -14.773 1.00 91.06 98 GLU A O 1
ATOM 708 N N . ARG A 1 99 ? -3.872 -20.596 -14.652 1.00 90.69 99 ARG A N 1
ATOM 709 C CA . ARG A 1 99 ? -4.207 -20.414 -16.069 1.00 90.69 99 ARG A CA 1
ATOM 710 C C . ARG A 1 99 ? -3.331 -19.321 -16.655 1.00 90.69 99 ARG A C 1
ATOM 712 O O . ARG A 1 99 ? -3.234 -18.243 -16.078 1.00 90.69 99 ARG A O 1
ATOM 719 N N . ARG A 1 100 ? -2.722 -19.559 -17.818 1.00 94.19 100 ARG A N 1
ATOM 720 C CA . ARG A 1 100 ? -2.036 -18.482 -18.548 1.00 94.19 100 ARG A CA 1
ATOM 721 C C . ARG A 1 100 ? -3.063 -17.502 -19.096 1.00 94.19 100 ARG A C 1
ATOM 723 O O . ARG A 1 100 ? -4.044 -17.911 -19.717 1.00 94.19 100 ARG A O 1
ATOM 730 N N . VAL A 1 101 ? -2.816 -16.221 -18.875 1.00 94.69 101 VAL A N 1
ATOM 731 C CA . VAL A 1 101 ? -3.667 -15.123 -19.327 1.00 94.69 101 VAL A CA 1
ATOM 732 C C . VAL A 1 101 ? -2.809 -13.998 -19.895 1.00 94.69 101 VAL A C 1
ATOM 734 O O . VAL A 1 101 ? -1.686 -13.783 -19.451 1.00 94.69 101 VAL A O 1
ATOM 737 N N . ALA A 1 102 ? -3.335 -13.270 -20.871 1.00 94.88 102 ALA A N 1
ATOM 738 C CA . ALA A 1 102 ? -2.693 -12.099 -21.453 1.00 94.88 102 ALA A CA 1
ATOM 739 C C . ALA A 1 102 ? -3.332 -10.816 -20.917 1.00 94.88 102 ALA A C 1
ATOM 741 O O . ALA A 1 102 ? -4.557 -10.696 -20.841 1.00 94.88 102 ALA A O 1
ATOM 742 N N . VAL A 1 103 ? -2.516 -9.828 -20.574 1.00 93.75 103 VAL A N 1
ATOM 743 C CA . VAL A 1 103 ? -2.992 -8.548 -20.043 1.00 93.75 103 VAL A CA 1
ATOM 744 C C . VAL A 1 103 ? -3.627 -7.712 -21.155 1.00 93.75 103 VAL A C 1
ATOM 746 O O . VAL A 1 103 ? -2.980 -7.354 -22.136 1.00 93.75 103 VAL A O 1
ATOM 749 N N . VAL A 1 104 ? -4.912 -7.374 -21.023 1.00 91.25 104 VAL A N 1
ATOM 750 C CA . VAL A 1 104 ? -5.652 -6.597 -22.038 1.00 91.25 104 VAL A CA 1
ATOM 751 C C . VAL A 1 104 ? -5.284 -5.116 -21.973 1.00 91.25 104 VAL A C 1
ATOM 753 O O . VAL A 1 104 ? -5.189 -4.437 -23.000 1.00 91.25 104 VAL A O 1
ATOM 756 N N . GLN A 1 105 ? -5.054 -4.622 -20.760 1.00 88.25 105 GLN A N 1
ATOM 757 C CA . GLN A 1 105 ? -4.636 -3.260 -20.475 1.00 88.25 105 GLN A CA 1
ATOM 758 C C . GLN A 1 105 ? -3.555 -3.303 -19.399 1.00 88.25 105 GLN A C 1
ATOM 760 O O . GLN A 1 105 ? -3.758 -3.930 -18.363 1.00 88.25 105 GLN A O 1
ATOM 765 N N . GLY A 1 106 ? -2.419 -2.656 -19.668 1.00 88.06 106 GLY A N 1
ATOM 766 C CA . GLY A 1 106 ? -1.336 -2.555 -18.695 1.00 88.06 106 GLY A CA 1
ATOM 767 C C . GLY A 1 106 ? -1.772 -1.815 -17.432 1.00 88.06 106 GLY A C 1
ATOM 768 O O . GLY A 1 106 ? -2.746 -1.060 -17.442 1.00 88.06 106 GLY A O 1
ATOM 769 N N . GLY A 1 107 ? -1.025 -2.012 -16.357 1.00 89.06 107 GLY A N 1
ATOM 770 C CA . GLY A 1 107 ? -1.246 -1.327 -15.088 1.00 89.06 107 GLY A CA 1
ATOM 771 C C . GLY A 1 107 ? -0.254 -1.796 -14.038 1.00 89.06 107 GLY A C 1
ATOM 772 O O . GLY A 1 107 ? 0.794 -2.348 -14.387 1.00 89.06 107 GLY A O 1
ATOM 773 N N . ARG A 1 108 ? -0.551 -1.540 -12.764 1.00 89.00 108 ARG A N 1
ATOM 774 C CA . ARG A 1 108 ? 0.390 -1.791 -11.665 1.00 89.00 108 ARG A CA 1
ATOM 775 C C . ARG A 1 108 ? -0.054 -2.912 -10.744 1.00 89.00 108 ARG A C 1
ATOM 777 O O . ARG A 1 108 ? -1.237 -3.205 -10.595 1.00 89.00 108 ARG A O 1
ATOM 784 N N . SER A 1 109 ? 0.920 -3.510 -10.077 1.00 87.25 109 SER A N 1
ATOM 785 C CA . SER A 1 109 ? 0.680 -4.410 -8.957 1.00 87.25 109 SER A CA 1
ATOM 786 C C . SER A 1 109 ? -0.165 -3.727 -7.874 1.00 87.25 109 SER A C 1
ATOM 788 O O . SER A 1 109 ? -0.031 -2.529 -7.607 1.00 87.25 109 SER A O 1
ATOM 790 N N . GLY A 1 110 ? -1.089 -4.482 -7.289 1.00 83.12 110 GLY A N 1
ATOM 791 C CA . GLY A 1 110 ? -2.130 -4.001 -6.382 1.00 83.12 110 GLY A CA 1
ATOM 792 C C . GLY A 1 110 ? -3.394 -3.472 -7.074 1.00 83.12 110 GLY A C 1
ATOM 793 O O . GLY A 1 110 ? -4.408 -3.284 -6.405 1.00 83.12 110 GLY A O 1
ATOM 794 N N . GLU A 1 111 ? -3.386 -3.251 -8.392 1.00 86.88 111 GLU A N 1
ATOM 795 C CA . GLU A 1 111 ? -4.571 -2.818 -9.144 1.00 86.88 111 GLU A CA 1
ATOM 796 C C . GLU A 1 111 ? -5.354 -4.013 -9.709 1.00 86.88 111 GLU A C 1
ATOM 798 O O . GLU A 1 111 ? -4.856 -5.136 -9.815 1.00 86.88 111 GLU A O 1
ATOM 803 N N . ARG A 1 112 ? -6.612 -3.779 -10.101 1.00 89.25 112 ARG A N 1
ATOM 804 C CA . ARG A 1 112 ? -7.402 -4.768 -10.846 1.00 89.25 112 ARG A CA 1
ATOM 805 C C . ARG A 1 112 ? -7.175 -4.572 -12.339 1.00 89.25 112 ARG A C 1
ATOM 807 O O . ARG A 1 112 ? -7.478 -3.505 -12.866 1.00 89.25 112 ARG A O 1
ATOM 814 N N . LEU A 1 113 ? -6.699 -5.612 -13.018 1.00 89.62 113 LEU A N 1
ATOM 815 C CA . LEU A 1 113 ? -6.471 -5.606 -14.459 1.00 89.62 113 LEU A CA 1
ATOM 816 C C . LEU A 1 113 ? -7.462 -6.505 -15.182 1.00 89.62 113 LEU A C 1
ATOM 818 O O . LEU A 1 113 ? -7.876 -7.550 -14.677 1.00 89.62 113 LEU A O 1
ATOM 822 N N . PHE A 1 114 ? -7.794 -6.109 -16.407 1.00 92.94 114 PHE A N 1
ATOM 823 C CA . PHE A 1 114 ? -8.488 -6.981 -17.340 1.00 92.94 114 PHE A CA 1
ATOM 824 C C . PHE A 1 114 ? -7.480 -7.913 -18.002 1.00 92.94 114 PHE A C 1
ATOM 826 O O . PHE A 1 114 ? -6.545 -7.470 -18.673 1.00 92.94 114 PHE A O 1
ATOM 833 N N . VAL A 1 115 ? -7.689 -9.210 -17.825 1.00 93.94 115 VAL A N 1
ATOM 834 C CA . VAL A 1 115 ? -6.874 -10.275 -18.402 1.00 93.94 115 VAL A CA 1
ATOM 835 C C . VAL A 1 115 ? -7.731 -11.134 -19.318 1.00 93.94 115 VAL A C 1
ATOM 837 O O . VAL A 1 115 ? -8.922 -11.308 -19.075 1.00 93.94 115 VAL A O 1
ATOM 840 N N . ARG A 1 116 ? -7.132 -11.650 -20.386 1.00 95.38 116 ARG A N 1
ATOM 841 C CA . ARG A 1 116 ? -7.777 -12.515 -21.370 1.00 95.38 116 ARG A CA 1
ATOM 842 C C . ARG A 1 116 ? -7.193 -13.914 -21.281 1.00 95.38 116 ARG A C 1
ATOM 844 O O . ARG A 1 116 ? -5.975 -14.060 -21.329 1.00 95.38 116 ARG A O 1
ATOM 851 N N . ASP A 1 117 ? -8.036 -14.927 -21.170 1.00 94.12 117 ASP A N 1
ATOM 852 C CA . ASP A 1 117 ? -7.587 -16.317 -21.209 1.00 94.12 117 ASP A CA 1
ATOM 853 C C . ASP A 1 117 ? -7.381 -16.833 -22.646 1.00 94.12 117 ASP A C 1
ATOM 855 O O . ASP A 1 117 ? -7.663 -16.150 -23.633 1.00 94.12 117 ASP A O 1
ATOM 859 N N . ALA A 1 118 ? -6.890 -18.068 -22.770 1.00 90.50 118 ALA A N 1
ATOM 860 C CA . ALA A 1 118 ? -6.716 -18.725 -24.067 1.00 90.50 118 ALA A CA 1
ATOM 861 C C . ALA A 1 118 ? -8.040 -18.949 -24.830 1.00 90.50 118 ALA A C 1
ATOM 863 O O . ALA A 1 118 ? -8.024 -19.061 -26.051 1.00 90.50 118 ALA A O 1
ATOM 864 N N . GLY A 1 119 ? -9.177 -18.991 -24.126 1.00 89.38 119 GLY A N 1
ATOM 865 C CA . GLY A 1 119 ? -10.515 -19.097 -24.713 1.00 89.38 119 GLY A CA 1
ATOM 866 C C . GLY A 1 119 ? -11.094 -17.755 -25.171 1.00 89.38 119 GLY A C 1
ATOM 867 O O . GLY A 1 119 ? -12.223 -17.713 -25.653 1.00 89.38 119 GLY A O 1
ATOM 868 N N . GLY A 1 120 ? -10.351 -16.654 -25.018 1.00 90.31 120 GLY A N 1
ATOM 869 C CA . GLY A 1 120 ? -10.787 -15.308 -25.382 1.00 90.31 120 GLY A CA 1
ATOM 870 C C . GLY A 1 120 ? -11.686 -14.629 -24.347 1.00 90.31 120 GLY A C 1
ATOM 871 O O . GLY A 1 120 ? -12.083 -13.482 -24.562 1.00 90.31 120 GLY A O 1
ATOM 872 N N . GLN A 1 121 ? -11.976 -15.282 -23.221 1.00 91.62 121 GLN A N 1
ATOM 873 C CA . GLN A 1 121 ? -12.776 -14.703 -22.150 1.00 91.62 121 GLN A CA 1
ATOM 874 C C . GLN A 1 121 ? -11.952 -13.665 -21.388 1.00 91.62 121 GLN A C 1
ATOM 876 O O . GLN A 1 121 ? -10.770 -13.871 -21.104 1.00 91.62 121 GLN A O 1
ATOM 881 N N . VAL A 1 122 ? -12.578 -12.528 -21.077 1.00 92.69 122 VAL A N 1
ATOM 882 C CA . VAL A 1 122 ? -11.940 -11.416 -20.368 1.00 92.69 122 VAL A CA 1
ATOM 883 C C . VAL A 1 122 ? -12.480 -11.341 -18.948 1.00 92.69 122 VAL A C 1
ATOM 885 O O . VAL A 1 122 ? -13.689 -11.286 -18.742 1.00 92.69 122 VAL A O 1
ATOM 888 N N . PHE A 1 123 ? -11.576 -11.279 -17.976 1.00 89.31 123 PHE A N 1
ATOM 889 C CA . PHE A 1 123 ? -11.906 -11.210 -16.556 1.00 89.31 123 PHE A CA 1
ATOM 890 C C . PHE A 1 123 ? -11.128 -10.091 -15.877 1.00 89.31 123 PHE A C 1
ATOM 892 O O . PHE A 1 123 ? -10.013 -9.767 -16.281 1.00 89.31 123 PHE A O 1
ATOM 899 N N . ALA A 1 124 ? -11.699 -9.526 -14.815 1.00 90.75 124 ALA A N 1
ATOM 900 C CA . ALA A 1 124 ? -11.003 -8.579 -13.953 1.00 90.75 124 ALA A CA 1
ATOM 901 C C . ALA A 1 124 ? -10.357 -9.316 -12.773 1.00 90.75 124 ALA A C 1
ATOM 903 O O . ALA A 1 124 ? -11.064 -9.774 -11.871 1.00 90.75 124 ALA A O 1
ATOM 904 N N . ALA A 1 125 ? -9.029 -9.378 -12.744 1.00 88.44 125 ALA A N 1
ATOM 905 C CA . ALA A 1 125 ? -8.255 -10.018 -11.684 1.00 88.44 125 ALA A CA 1
ATOM 906 C C . ALA A 1 125 ? -7.385 -8.993 -10.947 1.00 88.44 125 ALA A C 1
ATOM 908 O O . ALA A 1 125 ? -6.918 -8.026 -11.546 1.00 88.44 125 ALA A O 1
ATOM 909 N N . ALA A 1 126 ? -7.174 -9.192 -9.645 1.00 87.94 126 ALA A N 1
ATOM 910 C CA . ALA A 1 126 ? -6.185 -8.413 -8.908 1.00 87.94 126 ALA A CA 1
ATOM 911 C C . ALA A 1 126 ? -4.781 -8.811 -9.384 1.00 87.94 126 ALA A C 1
ATOM 913 O O . ALA A 1 126 ? -4.449 -9.998 -9.402 1.00 87.94 126 ALA A O 1
ATOM 914 N N . LEU A 1 127 ? -3.976 -7.830 -9.783 1.00 87.50 127 LEU A N 1
ATOM 915 C CA . LEU A 1 127 ? -2.584 -8.049 -10.135 1.00 87.50 127 LEU A CA 1
ATOM 916 C C . LEU A 1 127 ? -1.749 -8.054 -8.860 1.00 87.50 127 LEU A C 1
ATOM 918 O O . LEU A 1 127 ? -1.695 -7.059 -8.145 1.00 87.50 127 LEU A O 1
ATOM 922 N N . VAL A 1 128 ? -1.058 -9.158 -8.610 1.00 83.56 128 VAL A N 1
ATOM 923 C CA . VAL A 1 128 ? -0.059 -9.259 -7.549 1.00 83.56 128 VAL A CA 1
ATOM 924 C C . VAL A 1 128 ? 1.176 -9.890 -8.162 1.00 83.56 128 VAL A C 1
ATOM 926 O O . VAL A 1 128 ? 1.123 -11.019 -8.648 1.00 83.56 128 VAL A O 1
ATOM 929 N N . LEU A 1 129 ? 2.277 -9.146 -8.189 1.00 78.94 129 LEU A N 1
ATOM 930 C CA . LEU A 1 129 ? 3.532 -9.624 -8.759 1.00 78.94 129 LEU A CA 1
ATOM 931 C C . LEU A 1 129 ? 4.488 -10.006 -7.648 1.00 78.94 129 LEU A C 1
ATOM 933 O O . LEU A 1 129 ? 4.669 -9.253 -6.696 1.00 78.94 129 LEU A O 1
ATOM 937 N N . GLY A 1 130 ? 5.122 -11.171 -7.809 1.00 64.38 130 GLY A N 1
ATOM 938 C CA . GLY A 1 130 ? 5.979 -11.771 -6.789 1.00 64.38 130 GLY A CA 1
ATOM 939 C C . GLY A 1 130 ? 7.026 -10.808 -6.242 1.00 64.38 130 GLY A C 1
ATOM 940 O O . GLY A 1 130 ? 7.241 -10.760 -5.048 1.00 64.38 130 GLY A O 1
ATOM 941 N N . GLN A 1 131 ? 7.600 -9.959 -7.083 1.00 63.09 131 GLN A N 1
ATOM 942 C CA . GLN A 1 131 ? 8.606 -8.977 -6.673 1.00 63.09 131 GLN A CA 1
ATOM 943 C C . GLN A 1 131 ? 8.106 -7.843 -5.761 1.00 63.09 131 GLN A C 1
ATOM 945 O O . GLN A 1 131 ? 8.914 -7.292 -5.022 1.00 63.09 131 GLN A O 1
ATOM 950 N N . ASP A 1 132 ? 6.804 -7.544 -5.738 1.00 57.62 132 ASP A N 1
ATOM 951 C CA . ASP A 1 132 ? 6.218 -6.627 -4.748 1.00 57.62 132 ASP A CA 1
ATOM 952 C C . ASP A 1 132 ? 5.774 -7.372 -3.474 1.00 57.62 132 ASP A C 1
ATOM 954 O O . ASP A 1 132 ? 5.541 -6.741 -2.451 1.00 57.62 132 ASP A O 1
ATOM 958 N N . LEU A 1 133 ? 5.716 -8.715 -3.495 1.00 54.50 133 LEU A N 1
ATOM 959 C CA . LEU A 1 133 ? 5.491 -9.524 -2.286 1.00 54.50 133 LEU A CA 1
ATOM 960 C C . LEU A 1 133 ? 6.697 -9.504 -1.334 1.00 54.50 133 LEU A C 1
ATOM 962 O O . LEU A 1 133 ? 6.529 -9.785 -0.154 1.00 54.50 133 LEU A O 1
ATOM 966 N N . PHE A 1 134 ? 7.901 -9.201 -1.840 1.00 52.50 134 PHE A N 1
ATOM 967 C CA . PHE A 1 134 ? 9.147 -9.223 -1.060 1.00 52.50 134 PHE A CA 1
ATOM 968 C C . PHE A 1 134 ? 9.667 -7.830 -0.670 1.00 52.50 134 PHE A C 1
ATOM 970 O O . PHE A 1 134 ? 10.596 -7.757 0.135 1.00 52.50 134 PHE A O 1
ATOM 977 N N . HIS A 1 135 ? 9.149 -6.738 -1.254 1.00 45.47 135 HIS A N 1
ATOM 978 C CA . HIS A 1 135 ? 9.783 -5.415 -1.128 1.00 45.47 135 HIS A CA 1
ATOM 979 C C . HIS A 1 135 ? 9.205 -4.497 -0.048 1.00 45.47 135 HIS A C 1
ATOM 981 O O . HIS A 1 135 ? 9.813 -3.479 0.270 1.00 45.47 135 HIS A O 1
ATOM 987 N N . ASP A 1 136 ? 8.127 -4.902 0.610 1.00 49.88 136 ASP A N 1
ATOM 988 C CA . ASP A 1 136 ? 7.728 -4.291 1.866 1.00 49.88 136 ASP A CA 1
ATOM 989 C C . ASP A 1 136 ? 8.209 -5.217 2.982 1.00 49.88 136 ASP A C 1
ATOM 991 O O . ASP A 1 136 ? 7.677 -6.310 3.151 1.00 49.88 136 ASP A O 1
ATOM 995 N N . GLY A 1 137 ? 9.178 -4.790 3.801 1.00 47.53 137 GLY A N 1
ATOM 996 C CA . GLY A 1 137 ? 9.577 -5.470 5.052 1.00 47.53 137 GLY A CA 1
ATOM 997 C C . GLY A 1 137 ? 8.437 -5.648 6.076 1.00 47.53 137 GLY A C 1
ATOM 998 O O . GLY A 1 137 ? 8.671 -5.995 7.227 1.00 47.53 137 GLY A O 1
ATOM 999 N N . ASN A 1 138 ? 7.205 -5.409 5.647 1.00 46.47 138 ASN A N 1
ATOM 1000 C CA . ASN A 1 138 ? 5.952 -5.765 6.255 1.00 46.47 138 ASN A CA 1
ATOM 1001 C C . ASN A 1 138 ? 5.475 -7.093 5.649 1.00 46.47 138 ASN A C 1
ATOM 1003 O O . ASN A 1 138 ? 4.599 -7.104 4.789 1.00 46.47 138 ASN A O 1
ATOM 1007 N N . TRP A 1 139 ? 6.047 -8.215 6.082 1.00 46.12 139 TRP A N 1
ATOM 1008 C CA . TRP A 1 139 ? 5.373 -9.499 5.920 1.00 46.12 139 TRP A CA 1
ATOM 1009 C C . TRP A 1 139 ? 4.261 -9.555 6.975 1.00 46.12 139 TRP A C 1
ATOM 1011 O O . TRP A 1 139 ? 4.582 -9.757 8.150 1.00 46.12 139 TRP A O 1
ATOM 1021 N N . PRO A 1 140 ? 2.959 -9.476 6.632 1.00 48.28 140 PRO A N 1
ATOM 1022 C CA . PRO A 1 140 ? 2.020 -10.280 7.383 1.00 48.28 140 PRO A CA 1
ATOM 1023 C C . PRO A 1 140 ? 2.437 -11.707 7.049 1.00 48.28 140 PRO A C 1
ATOM 1025 O O . PRO A 1 140 ? 2.233 -12.178 5.926 1.00 48.28 140 PRO A O 1
ATOM 1028 N N . ALA A 1 141 ? 3.122 -12.372 7.982 1.00 47.56 141 ALA A N 1
ATOM 1029 C CA . ALA A 1 141 ? 3.316 -13.805 7.870 1.00 47.56 141 ALA A CA 1
ATOM 1030 C C . ALA A 1 141 ? 1.950 -14.400 7.512 1.00 47.56 141 ALA A C 1
ATOM 1032 O O . ALA A 1 141 ? 0.932 -13.965 8.046 1.00 47.56 141 ALA A O 1
ATOM 1033 N N . LEU A 1 142 ? 1.910 -15.370 6.606 1.00 53.59 142 LEU A N 1
ATOM 1034 C CA . LEU A 1 142 ? 0.681 -16.002 6.104 1.00 53.59 142 LEU A CA 1
ATOM 1035 C C . LEU A 1 142 ? -0.178 -16.673 7.214 1.00 53.59 142 LEU A C 1
ATOM 1037 O O . LEU A 1 142 ? -1.173 -17.322 6.910 1.00 53.59 142 LEU A O 1
ATOM 1041 N N . ALA A 1 143 ? 0.205 -16.498 8.486 1.00 55.06 143 ALA A N 1
ATOM 1042 C CA . ALA A 1 143 ? -0.469 -16.900 9.714 1.00 55.06 143 ALA A CA 1
ATOM 1043 C C . ALA A 1 143 ? -0.434 -15.835 10.848 1.00 55.06 143 ALA A C 1
ATOM 1045 O O . ALA A 1 143 ? -0.778 -16.162 11.980 1.00 55.06 143 ALA A O 1
ATOM 1046 N N . THR A 1 144 ? -0.019 -14.586 10.593 1.00 53.91 144 THR A N 1
ATOM 1047 C CA . THR A 1 144 ? -0.020 -13.503 11.594 1.00 53.91 144 THR A CA 1
ATOM 1048 C C . THR A 1 144 ? -1.031 -12.441 11.196 1.00 53.91 144 THR A C 1
ATOM 1050 O O . THR A 1 144 ? -0.918 -11.830 10.133 1.00 53.91 144 THR A O 1
ATOM 1053 N N . ASP A 1 145 ? -2.006 -12.212 12.073 1.00 61.31 145 ASP A N 1
ATOM 1054 C CA . ASP A 1 145 ? -2.981 -11.137 11.930 1.00 61.31 145 ASP A CA 1
ATOM 1055 C C . ASP A 1 145 ? -2.268 -9.802 11.699 1.00 61.31 145 ASP A C 1
ATOM 1057 O O . ASP A 1 145 ? -1.345 -9.437 12.432 1.00 61.31 145 ASP A O 1
ATOM 1061 N N . ARG A 1 146 ? -2.667 -9.089 10.642 1.00 66.62 146 ARG A N 1
ATOM 1062 C CA . ARG A 1 146 ? -2.065 -7.814 10.246 1.00 66.62 146 ARG A CA 1
ATOM 1063 C C . ARG A 1 146 ? -2.335 -6.769 11.330 1.00 66.62 146 ARG A C 1
ATOM 1065 O O . ARG A 1 146 ? -3.413 -6.177 11.370 1.00 66.62 146 ARG A O 1
ATOM 1072 N N . ARG A 1 147 ? -1.336 -6.547 12.185 1.00 80.44 147 ARG A N 1
ATOM 1073 C CA . ARG A 1 147 ? -1.345 -5.505 13.213 1.00 80.44 147 ARG A CA 1
ATOM 1074 C C . ARG A 1 147 ? -0.893 -4.175 12.618 1.00 80.44 147 ARG A C 1
ATOM 1076 O O . ARG A 1 147 ? 0.008 -4.148 11.786 1.00 80.44 147 ARG A O 1
ATOM 1083 N N . ALA A 1 148 ? -1.515 -3.088 13.050 1.00 79.81 148 ALA A N 1
ATOM 1084 C CA . ALA A 1 148 ? -1.123 -1.728 12.719 1.00 79.81 148 ALA A CA 1
ATOM 1085 C C . ALA A 1 148 ? 0.283 -1.450 13.268 1.00 79.81 148 ALA A C 1
ATOM 1087 O O . ALA A 1 148 ? 0.543 -1.613 14.462 1.00 79.81 148 ALA A O 1
ATOM 1088 N N . SER A 1 149 ? 1.197 -1.067 12.381 1.00 83.19 149 SER A N 1
ATOM 1089 C CA . SER A 1 149 ? 2.618 -0.895 12.709 1.00 83.19 149 SER A CA 1
ATOM 1090 C C . SER A 1 149 ? 3.299 0.216 11.915 1.00 83.19 149 SER A C 1
ATOM 1092 O O . SER A 1 149 ? 4.433 0.571 12.227 1.00 83.19 149 SER A O 1
ATOM 1094 N N . ALA A 1 150 ? 2.645 0.760 10.887 1.00 84.44 150 ALA A N 1
ATOM 1095 C CA . ALA A 1 150 ? 3.161 1.863 10.093 1.00 84.44 150 ALA A CA 1
ATOM 1096 C C . ALA A 1 150 ? 2.578 3.205 10.557 1.00 84.44 150 ALA A C 1
ATOM 1098 O O . ALA A 1 150 ? 1.452 3.285 11.049 1.00 84.44 150 ALA A O 1
ATOM 1099 N N . ARG A 1 151 ? 3.335 4.290 10.349 1.00 89.31 151 ARG A N 1
ATOM 1100 C CA . ARG A 1 151 ? 2.814 5.656 10.516 1.00 89.31 151 ARG A CA 1
ATOM 1101 C C . ARG A 1 151 ? 1.552 5.837 9.672 1.00 89.31 151 ARG A C 1
ATOM 1103 O O . ARG A 1 151 ? 1.562 5.532 8.481 1.00 89.31 151 ARG A O 1
ATOM 1110 N N . GLY A 1 152 ? 0.495 6.359 10.285 1.00 87.31 152 GLY A N 1
ATOM 1111 C CA . GLY A 1 152 ? -0.812 6.525 9.652 1.00 87.31 152 GLY A CA 1
ATOM 1112 C C . GLY A 1 152 ? -1.767 5.334 9.789 1.00 87.31 152 GLY A C 1
ATOM 1113 O O . GLY A 1 152 ? -2.942 5.495 9.459 1.00 87.31 152 GLY A O 1
ATOM 1114 N N . ASP A 1 153 ? -1.327 4.177 10.300 1.00 88.06 153 ASP A N 1
ATOM 1115 C CA . ASP A 1 153 ? -2.254 3.085 10.614 1.00 88.06 153 ASP A CA 1
ATOM 1116 C C . ASP A 1 153 ? -3.143 3.452 11.815 1.00 88.06 153 ASP A C 1
ATOM 1118 O O . ASP A 1 153 ? -2.760 4.230 12.696 1.00 88.06 153 ASP A O 1
ATOM 1122 N N . VAL A 1 154 ? -4.342 2.867 11.852 1.00 89.62 154 VAL A N 1
ATOM 1123 C CA . VAL A 1 154 ? -5.347 3.108 12.893 1.00 89.62 154 VAL A CA 1
ATOM 1124 C C . VAL A 1 154 ? -5.373 1.987 13.928 1.00 89.62 154 VAL A C 1
ATOM 1126 O O . VAL A 1 154 ? -5.257 0.807 13.601 1.00 89.62 154 VAL A O 1
ATOM 1129 N N . LEU A 1 155 ? -5.572 2.368 15.184 1.00 90.25 155 LEU A N 1
ATOM 1130 C CA . LEU A 1 155 ? -5.657 1.486 16.343 1.00 90.25 155 LEU A CA 1
ATOM 1131 C C . LEU A 1 155 ? -6.912 1.817 17.147 1.00 90.25 155 LEU A C 1
ATOM 1133 O O . LEU A 1 155 ? -7.335 2.970 17.211 1.00 90.25 155 LEU A O 1
ATOM 1137 N N . THR A 1 156 ? -7.491 0.818 17.803 1.00 91.62 156 THR A N 1
ATOM 1138 C CA . THR A 1 156 ? -8.596 1.032 18.742 1.00 91.62 156 THR A CA 1
ATOM 1139 C C . THR A 1 156 ? -8.082 0.917 20.167 1.00 91.62 156 THR A C 1
ATOM 1141 O O . THR A 1 156 ? -7.683 -0.153 20.616 1.00 91.62 156 THR A O 1
ATOM 1144 N N . ILE A 1 157 ? -8.112 2.014 20.914 1.00 89.00 157 ILE A N 1
ATOM 1145 C CA . ILE A 1 157 ? -7.811 1.997 22.341 1.00 89.00 157 ILE A CA 1
ATOM 1146 C C . ILE A 1 157 ? -9.088 1.669 23.102 1.00 89.00 157 ILE A C 1
ATOM 1148 O O . ILE A 1 157 ? -10.060 2.422 23.055 1.00 89.00 157 ILE A O 1
ATOM 1152 N N . VAL A 1 158 ? -9.067 0.567 23.843 1.00 86.94 158 VAL A N 1
ATOM 1153 C CA . VAL A 1 158 ? -10.120 0.203 24.789 1.00 86.94 158 VAL A CA 1
ATOM 1154 C C . VAL A 1 158 ? -9.750 0.789 26.145 1.00 86.94 158 VAL A C 1
ATOM 1156 O O . VAL A 1 158 ? -8.838 0.312 26.824 1.00 86.94 158 VAL A O 1
ATOM 1159 N N . VAL A 1 159 ? -10.446 1.854 26.530 1.00 79.69 159 VAL A N 1
ATOM 1160 C CA . VAL A 1 159 ? -10.270 2.514 27.820 1.00 79.69 159 VAL A CA 1
ATOM 1161 C C . VAL A 1 159 ? -11.035 1.734 28.875 1.00 79.69 159 VAL A C 1
ATOM 1163 O O . VAL A 1 159 ? -12.263 1.659 28.852 1.00 79.69 159 VAL A O 1
ATOM 1166 N N . HIS A 1 160 ? -10.281 1.162 29.809 1.00 71.75 160 HIS A N 1
ATOM 1167 C CA . HIS A 1 160 ? -10.812 0.497 30.987 1.00 71.75 160 HIS A CA 1
ATOM 1168 C C . HIS A 1 160 ? -10.302 1.233 32.226 1.00 71.75 160 HIS A C 1
ATOM 1170 O O . HIS A 1 160 ? -9.216 0.939 32.734 1.00 71.75 160 HIS A O 1
ATOM 1176 N N . GLN A 1 161 ? -11.066 2.228 32.686 1.00 63.28 161 GLN A N 1
ATOM 1177 C CA . GLN A 1 161 ? -10.756 2.979 33.902 1.00 63.28 161 GLN A CA 1
ATOM 1178 C C . GLN A 1 161 ? -11.847 2.786 34.954 1.00 63.28 161 GLN A C 1
ATOM 1180 O O . GLN A 1 161 ? -13.031 3.042 34.725 1.00 63.28 161 GLN A O 1
ATOM 1185 N N . VAL A 1 162 ? -11.407 2.356 36.134 1.00 53.28 162 VAL A N 1
ATOM 1186 C CA . VAL A 1 162 ? -12.193 2.366 37.365 1.00 53.28 162 VAL A CA 1
ATOM 1187 C C . VAL A 1 162 ? -11.618 3.491 38.215 1.00 53.28 162 VAL A C 1
ATOM 1189 O O . VAL A 1 162 ? -10.530 3.358 38.770 1.00 53.28 162 VAL A O 1
ATOM 1192 N N . ALA A 1 163 ? -12.310 4.627 38.256 1.00 51.25 163 ALA A N 1
ATOM 1193 C CA . ALA A 1 163 ? -11.956 5.730 39.135 1.00 51.25 163 ALA A CA 1
ATOM 1194 C C . ALA A 1 163 ? -12.767 5.582 40.429 1.00 51.25 163 ALA A C 1
ATOM 1196 O O . ALA A 1 163 ? -13.945 5.939 40.493 1.00 51.25 163 ALA A O 1
ATOM 1197 N N . GLU A 1 164 ? -12.144 5.015 41.461 1.00 43.69 164 GLU A N 1
ATOM 1198 C CA . GLU A 1 164 ? -12.679 5.037 42.822 1.00 43.69 164 GLU A CA 1
ATOM 1199 C C . GLU A 1 164 ? -12.109 6.257 43.546 1.00 43.69 164 GLU A C 1
ATOM 1201 O O . GLU A 1 164 ? -10.943 6.289 43.932 1.00 43.69 164 GLU A O 1
ATOM 1206 N N . SER A 1 165 ? -12.931 7.296 43.706 1.00 36.62 165 SER A N 1
ATOM 1207 C CA . SER A 1 165 ? -12.583 8.463 44.514 1.00 36.62 165 SER A CA 1
ATOM 1208 C C . SER A 1 165 ? -13.353 8.395 45.831 1.00 36.62 165 SER A C 1
ATOM 1210 O O . SER A 1 165 ? -14.557 8.661 45.897 1.00 36.62 165 SER A O 1
ATOM 1212 N N . SER A 1 166 ? -12.660 8.005 46.902 1.00 41.31 166 SER A N 1
ATOM 1213 C CA . SER A 1 166 ? -13.184 8.061 48.266 1.00 41.31 166 SER A CA 1
ATOM 1214 C C . SER A 1 166 ? -12.858 9.420 48.889 1.00 41.31 166 SER A C 1
ATOM 1216 O O . SER A 1 166 ? -11.811 9.595 49.512 1.00 41.31 166 SER A O 1
ATOM 1218 N N . ASN A 1 167 ? -13.753 10.398 48.744 1.00 36.84 167 ASN A N 1
ATOM 1219 C CA . ASN A 1 167 ? -13.660 11.647 49.500 1.00 36.84 167 ASN A CA 1
ATOM 1220 C C . ASN A 1 167 ? -14.278 11.441 50.888 1.00 36.84 167 ASN A C 1
ATOM 1222 O O . ASN A 1 167 ? -15.463 11.688 51.110 1.00 36.84 167 ASN A O 1
ATOM 1226 N N . VAL A 1 168 ? -13.467 10.985 51.844 1.00 40.28 168 VAL A N 1
ATOM 1227 C CA . VAL A 1 168 ? -13.866 10.923 53.256 1.00 40.28 168 VAL A CA 1
ATOM 1228 C C . VAL A 1 168 ? -13.739 12.325 53.854 1.00 40.28 168 VAL A C 1
ATOM 1230 O O . VAL A 1 168 ? -12.738 12.682 54.470 1.00 40.28 168 VAL A O 1
ATOM 1233 N N . THR A 1 169 ? -14.756 13.164 53.666 1.00 42.12 169 THR A N 1
ATOM 1234 C CA . THR A 1 169 ? -14.817 14.461 54.347 1.00 42.12 169 THR A CA 1
ATOM 1235 C C . THR A 1 169 ? -15.311 14.267 55.781 1.00 42.12 169 THR A C 1
ATOM 1237 O O . THR A 1 169 ? -16.513 14.302 56.042 1.00 42.12 169 THR A O 1
ATOM 1240 N N . GLN A 1 170 ? -14.397 14.082 56.737 1.00 39.81 170 GLN A N 1
ATOM 1241 C CA . GLN A 1 170 ? -14.728 14.102 58.166 1.00 39.81 170 GLN A CA 1
ATOM 1242 C C . GLN A 1 170 ? -14.999 15.542 58.628 1.00 39.81 170 GLN A C 1
ATOM 1244 O O . GLN A 1 170 ? -14.136 16.211 59.189 1.00 39.81 170 GLN A O 1
ATOM 1249 N N . ARG A 1 171 ? -16.211 16.055 58.399 1.00 41.81 171 ARG A N 1
ATOM 1250 C CA . ARG A 1 171 ? -16.654 17.299 59.045 1.00 41.81 171 ARG A CA 1
ATOM 1251 C C . ARG A 1 171 ? -17.282 16.980 60.397 1.00 41.81 171 ARG A C 1
ATOM 1253 O O . ARG A 1 171 ? -18.499 16.927 60.528 1.00 41.81 171 ARG A O 1
ATOM 1260 N N . ALA A 1 172 ? -16.450 16.796 61.419 1.00 41.34 172 ALA A N 1
ATOM 1261 C CA . ALA A 1 172 ? -16.914 16.751 62.802 1.00 41.34 172 ALA A CA 1
ATOM 1262 C C . ALA A 1 172 ? -17.294 18.170 63.268 1.00 41.34 172 ALA A C 1
ATOM 1264 O O . ALA A 1 172 ? -16.502 18.865 63.897 1.00 41.34 172 ALA A O 1
ATOM 1265 N N . ARG A 1 173 ? -18.507 18.635 62.947 1.00 43.84 173 ARG A N 1
ATOM 1266 C CA . ARG A 1 173 ? -19.078 19.820 63.602 1.00 43.84 173 ARG A CA 1
ATOM 1267 C C . ARG A 1 173 ? -19.731 19.383 64.907 1.00 43.84 173 ARG A C 1
ATOM 1269 O O . ARG A 1 173 ? -20.884 18.975 64.918 1.00 43.84 173 ARG A O 1
ATOM 1276 N N . ARG A 1 174 ? -18.985 19.471 66.009 1.00 42.34 174 ARG A N 1
ATOM 1277 C CA . ARG A 1 174 ? -19.562 19.433 67.357 1.00 42.34 174 ARG A CA 1
ATOM 1278 C C . ARG A 1 174 ? -20.108 20.827 67.662 1.00 42.34 174 ARG A C 1
ATOM 1280 O O . ARG A 1 174 ? -19.354 21.697 68.079 1.00 42.34 174 ARG A O 1
ATOM 1287 N N . ARG A 1 175 ? -21.393 21.066 67.395 1.00 42.34 175 ARG A N 1
ATOM 1288 C CA . ARG A 1 175 ? -22.111 22.195 68.002 1.00 42.34 175 ARG A CA 1
ATOM 1289 C C . ARG A 1 175 ? -22.777 21.673 69.266 1.00 42.34 175 ARG A C 1
ATOM 1291 O O . ARG A 1 175 ? -23.712 20.889 69.182 1.00 42.34 175 ARG A O 1
ATOM 1298 N N . ALA A 1 176 ? -22.232 22.061 70.413 1.00 45.53 176 ALA A N 1
ATOM 1299 C CA . ALA A 1 176 ? -22.964 22.043 71.666 1.00 45.53 176 ALA A CA 1
ATOM 1300 C C . ALA A 1 176 ? -23.639 23.411 71.769 1.00 45.53 176 ALA A C 1
ATOM 1302 O O . ALA A 1 176 ? -22.961 24.422 71.940 1.00 45.53 176 ALA A O 1
ATOM 1303 N N . THR A 1 177 ? -24.947 23.449 71.550 1.00 44.56 177 THR A N 1
ATOM 1304 C CA . THR A 1 177 ? -25.749 24.656 71.743 1.00 44.56 177 THR A CA 1
ATOM 1305 C C . THR A 1 177 ? -26.295 24.577 73.160 1.00 44.56 177 THR A C 1
ATOM 1307 O O . THR A 1 177 ? -27.233 23.829 73.408 1.00 44.56 177 THR A O 1
ATOM 1310 N N . ASP A 1 178 ? -25.661 25.276 74.100 1.00 44.44 178 ASP A N 1
ATOM 1311 C CA . ASP A 1 178 ? -26.182 25.417 75.460 1.00 44.44 178 ASP A CA 1
ATOM 1312 C C . ASP A 1 178 ? -26.836 26.797 75.562 1.00 44.44 178 ASP A C 1
ATOM 1314 O O . ASP A 1 178 ? -26.181 27.814 75.786 1.00 44.44 178 ASP A O 1
ATOM 1318 N N . THR A 1 179 ? -28.131 26.858 75.263 1.00 46.88 179 THR A N 1
ATOM 1319 C CA . THR A 1 179 ? -28.942 28.065 75.454 1.00 46.88 179 THR A CA 1
ATOM 1320 C C . THR A 1 179 ? -29.623 27.974 76.809 1.00 46.88 179 THR A C 1
ATOM 1322 O O . THR A 1 179 ? -30.743 27.480 76.915 1.00 46.88 179 THR A O 1
ATOM 1325 N N . GLY A 1 180 ? -28.931 28.437 77.849 1.00 49.91 180 GLY A N 1
ATOM 1326 C CA . GLY A 1 180 ? -29.527 28.713 79.153 1.00 49.91 180 GLY A CA 1
ATOM 1327 C C . GLY A 1 180 ? -30.040 30.150 79.191 1.00 49.91 180 GLY A C 1
ATOM 1328 O O . GLY A 1 180 ? -29.247 31.088 79.175 1.00 49.91 180 GLY A O 1
ATOM 1329 N N . GLY A 1 181 ? -31.358 30.331 79.220 1.00 47.62 181 GLY A N 1
ATOM 1330 C CA . GLY A 1 181 ? -31.995 31.621 79.479 1.00 47.62 181 GLY A CA 1
ATOM 1331 C C . GLY A 1 181 ? -32.648 31.602 80.854 1.00 47.62 181 GLY A C 1
ATOM 1332 O O . GLY A 1 181 ? -33.578 30.833 81.067 1.00 47.62 181 GLY A O 1
ATOM 1333 N N . SER A 1 182 ? -32.173 32.434 81.782 1.00 51.72 182 SER A N 1
ATOM 1334 C CA . SER A 1 182 ? -32.857 32.683 83.056 1.00 51.72 182 SER A CA 1
ATOM 1335 C C . SER A 1 182 ? -33.767 33.901 82.904 1.00 51.72 182 SER A C 1
ATOM 1337 O O . SER A 1 182 ? -33.277 35.000 82.628 1.00 51.72 182 SER A O 1
ATOM 1339 N N . VAL A 1 183 ? -35.073 33.731 83.093 1.00 48.34 183 VAL A N 1
ATOM 1340 C CA . VAL A 1 183 ? -36.032 34.842 83.144 1.00 48.34 183 VAL A CA 1
ATOM 1341 C C . VAL A 1 183 ? -36.255 35.189 84.613 1.00 48.34 183 VAL A C 1
ATOM 1343 O O . VAL A 1 183 ? -36.811 34.385 85.349 1.00 48.34 183 VAL A O 1
ATOM 1346 N N . ARG A 1 184 ? -35.804 36.371 85.052 1.00 50.12 184 ARG A N 1
ATOM 1347 C CA . ARG A 1 184 ? -36.075 36.884 86.406 1.00 50.12 184 ARG A CA 1
ATOM 1348 C C . ARG A 1 184 ? -37.290 37.805 86.369 1.00 50.12 184 ARG A C 1
ATOM 1350 O O . ARG A 1 184 ? -37.212 38.900 85.815 1.00 50.12 184 ARG A O 1
ATOM 1357 N N . LEU A 1 185 ? -38.390 37.365 86.972 1.00 51.50 185 LEU A N 1
ATOM 1358 C CA . LEU A 1 185 ? -39.559 38.188 87.273 1.00 51.50 185 LEU A CA 1
ATOM 1359 C C . LEU A 1 185 ? -39.654 38.294 88.804 1.00 51.50 185 LEU A C 1
ATOM 1361 O O . LEU A 1 185 ? -39.835 37.276 89.450 1.00 51.50 185 LEU A O 1
ATOM 1365 N N . GLY A 1 186 ? -39.457 39.504 89.342 1.00 51.31 186 GLY A N 1
ATOM 1366 C CA . GLY A 1 186 ? -39.678 39.955 90.733 1.00 51.31 186 GLY A CA 1
ATOM 1367 C C . GLY A 1 186 ? -39.754 38.936 91.888 1.00 51.31 186 GLY A C 1
ATOM 1368 O O . GLY A 1 186 ? -40.692 38.158 91.965 1.00 51.31 186 GLY A O 1
ATOM 1369 N N . ASP A 1 187 ? -38.819 39.070 92.837 1.00 53.41 187 ASP A N 1
ATOM 1370 C CA . ASP A 1 187 ? -38.802 38.607 94.247 1.00 53.41 187 ASP A CA 1
ATOM 1371 C C . ASP A 1 187 ? -39.395 37.227 94.607 1.00 53.41 187 ASP A C 1
ATOM 1373 O O . ASP A 1 187 ? -39.872 37.001 95.719 1.00 53.41 187 ASP A O 1
ATOM 1377 N N . VAL A 1 188 ? -39.311 36.273 93.681 1.00 47.50 188 VAL A N 1
ATOM 1378 C CA . VAL A 1 188 ? -39.416 34.839 93.957 1.00 47.50 188 VAL A CA 1
ATOM 1379 C C . VAL A 1 188 ? -38.263 34.160 93.222 1.00 47.50 188 VAL A C 1
ATOM 1381 O O . VAL A 1 188 ? -38.167 34.229 91.997 1.00 47.50 188 VAL A O 1
ATOM 1384 N N . ASP A 1 189 ? -37.348 33.556 93.978 1.00 50.66 189 ASP A N 1
ATOM 1385 C CA . ASP A 1 189 ? -36.186 32.841 93.447 1.00 50.66 189 ASP A CA 1
ATOM 1386 C C . ASP A 1 189 ? -36.626 31.442 92.984 1.00 50.66 189 ASP A C 1
ATOM 1388 O O . ASP A 1 189 ? -36.564 30.470 93.734 1.00 50.66 189 ASP A O 1
ATOM 1392 N N . GLU A 1 190 ? -37.155 31.344 91.762 1.00 46.69 190 GLU A N 1
ATOM 1393 C CA . GLU A 1 190 ? -37.350 30.061 91.078 1.00 46.69 190 GLU A CA 1
ATOM 1394 C C . GLU A 1 190 ? -36.371 29.931 89.906 1.00 46.69 190 GLU A C 1
ATOM 1396 O O . GLU A 1 190 ? -36.558 30.487 88.821 1.00 46.69 190 GLU A O 1
ATOM 1401 N N . ASP A 1 191 ? -35.314 29.148 90.127 1.00 47.28 191 ASP A N 1
ATOM 1402 C CA . ASP A 1 191 ? -34.319 28.774 89.121 1.00 47.28 191 ASP A CA 1
ATOM 1403 C C . ASP A 1 191 ? -34.885 27.674 88.193 1.00 47.28 191 ASP A C 1
ATOM 1405 O O . ASP A 1 191 ? -34.534 26.494 88.259 1.00 47.28 191 ASP A O 1
ATOM 1409 N N . ALA A 1 192 ? -35.809 28.043 87.304 1.00 44.84 192 ALA A N 1
ATOM 1410 C CA . ALA A 1 192 ? -36.345 27.135 86.291 1.00 44.84 192 ALA A CA 1
ATOM 1411 C C . ALA A 1 192 ? -35.451 27.129 85.034 1.00 44.84 192 ALA A C 1
ATOM 1413 O O . ALA A 1 192 ? -35.725 27.784 84.029 1.00 44.84 192 ALA A O 1
ATOM 1414 N N . GLY A 1 193 ? -34.344 26.384 85.085 1.00 51.69 193 GLY A N 1
ATOM 1415 C CA . GLY A 1 193 ? -33.442 26.197 83.944 1.00 51.69 193 GLY A CA 1
ATOM 1416 C C . GLY A 1 193 ? -33.918 25.099 82.985 1.00 51.69 193 GLY A C 1
ATOM 1417 O O . GLY A 1 193 ? -33.759 23.914 83.273 1.00 51.69 193 GLY A O 1
ATOM 1418 N N . ILE A 1 194 ? -34.438 25.462 81.808 1.00 45.31 194 ILE A N 1
ATOM 1419 C CA . ILE A 1 194 ? -34.725 24.496 80.733 1.00 45.31 194 ILE A CA 1
ATOM 1420 C C . ILE A 1 194 ? -33.417 24.17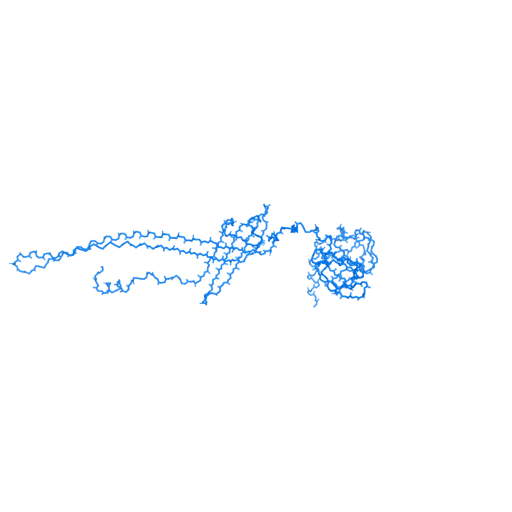5 79.996 1.00 45.31 194 ILE A C 1
ATOM 1422 O O . ILE A 1 194 ? -32.912 24.990 79.228 1.00 45.31 194 ILE A O 1
ATOM 1426 N N . ARG A 1 195 ? -32.867 22.973 80.213 1.00 45.16 195 ARG A N 1
ATOM 1427 C CA . ARG A 1 195 ? -31.711 22.447 79.463 1.00 45.16 195 ARG A CA 1
ATOM 1428 C C . ARG A 1 195 ? -32.185 21.517 78.346 1.00 45.16 195 ARG A C 1
ATOM 1430 O O . ARG A 1 195 ? -32.602 20.392 78.608 1.00 45.16 195 ARG A O 1
ATOM 1437 N N . LEU A 1 196 ? -32.092 21.968 77.098 1.00 44.59 196 LEU A N 1
ATOM 1438 C CA . LEU A 1 196 ? -32.337 21.151 75.904 1.00 44.59 196 LEU A CA 1
ATOM 1439 C C . LEU A 1 196 ? -30.998 20.671 75.328 1.00 44.59 196 LEU A C 1
ATOM 1441 O O . LEU A 1 196 ? -30.374 21.342 74.514 1.00 44.59 196 LEU A O 1
ATOM 1445 N N . GLY A 1 197 ? -30.544 19.496 75.771 1.00 44.47 197 GLY A N 1
ATOM 1446 C CA . GLY A 1 197 ? -29.343 18.846 75.244 1.00 44.47 197 GLY A CA 1
ATOM 1447 C C . GLY A 1 197 ? -29.658 17.987 74.018 1.00 44.47 197 GLY A C 1
ATOM 1448 O O . GLY A 1 197 ? -30.239 16.914 74.153 1.00 44.47 197 GLY A O 1
ATOM 1449 N N . GLY A 1 198 ? -29.249 18.427 72.827 1.00 44.31 198 GLY A N 1
ATOM 1450 C CA . GLY A 1 198 ? -29.354 17.653 71.586 1.00 44.31 198 GLY A CA 1
ATOM 1451 C C . GLY A 1 198 ? -28.003 17.537 70.885 1.00 44.31 198 GLY A C 1
ATOM 1452 O O . GLY A 1 198 ? -27.523 18.498 70.293 1.00 44.31 198 GLY A O 1
ATOM 1453 N N . GLY A 1 199 ? -27.375 16.360 70.934 1.00 44.88 199 GLY A N 1
ATOM 1454 C CA . GLY A 1 199 ? -26.156 16.071 70.176 1.00 44.88 199 GLY A CA 1
ATOM 1455 C C . GLY A 1 199 ? -26.483 15.436 68.825 1.00 44.88 199 GLY A C 1
ATOM 1456 O O . GLY A 1 199 ? -26.856 14.268 68.776 1.00 44.88 199 GLY A O 1
ATOM 1457 N N . PHE A 1 200 ? -26.313 16.166 67.720 1.00 46.34 200 PHE A N 1
ATOM 1458 C CA . PHE A 1 200 ? -26.411 15.592 66.373 1.00 46.34 200 PHE A CA 1
ATOM 1459 C C . PHE A 1 200 ? -25.026 15.146 65.886 1.00 46.34 200 PHE A C 1
ATOM 1461 O O . PHE A 1 200 ? -24.115 15.963 65.748 1.00 46.34 200 PHE A O 1
ATOM 1468 N N . SER A 1 201 ? -24.856 13.849 65.604 1.00 45.25 201 SER A N 1
ATOM 1469 C CA . SER A 1 201 ? -23.655 13.326 64.942 1.00 45.25 201 SER A CA 1
ATOM 1470 C C . SER A 1 201 ? -24.019 12.752 63.571 1.00 45.25 201 SER A C 1
ATOM 1472 O O . SER A 1 201 ? -24.555 11.656 63.451 1.00 45.25 201 SER A O 1
ATOM 1474 N N . GLY A 1 202 ? -23.754 13.524 62.516 1.00 43.75 202 GLY A N 1
ATOM 1475 C CA . GLY A 1 202 ? -23.923 13.089 61.130 1.00 43.75 202 GLY A CA 1
ATOM 1476 C C . GLY A 1 202 ? -22.586 12.651 60.535 1.00 43.75 202 GLY A C 1
ATOM 1477 O O . GLY A 1 202 ? -21.694 13.478 60.357 1.00 43.75 202 GLY A O 1
ATOM 1478 N N . ARG A 1 203 ? -22.433 11.363 60.209 1.00 46.12 203 ARG A N 1
ATOM 1479 C CA . ARG A 1 203 ? -21.342 10.867 59.353 1.00 46.12 203 ARG A CA 1
ATOM 1480 C C . ARG A 1 203 ? -21.869 10.759 57.922 1.00 46.12 203 ARG A C 1
ATOM 1482 O O . ARG A 1 203 ? -22.694 9.899 57.644 1.00 46.12 203 ARG A O 1
ATOM 1489 N N . GLY A 1 204 ? -21.412 11.644 57.038 1.00 46.16 204 GLY A N 1
ATOM 1490 C CA . GLY A 1 204 ? -21.678 11.567 55.601 1.00 46.16 204 GLY A CA 1
ATOM 1491 C C . GLY A 1 204 ? -20.479 10.964 54.877 1.00 46.16 204 GLY A C 1
ATOM 1492 O O . GLY A 1 204 ? -19.427 11.595 54.811 1.00 46.16 204 GLY A O 1
ATOM 1493 N N . GLU A 1 205 ? -20.627 9.750 54.355 1.00 44.47 205 GLU A N 1
ATOM 1494 C CA . GLU A 1 205 ? -19.650 9.124 53.465 1.00 44.47 205 GLU A CA 1
ATOM 1495 C C . GLU A 1 205 ? -20.163 9.250 52.026 1.00 44.47 205 GLU A C 1
ATOM 1497 O O . GLU A 1 205 ? -21.209 8.702 51.688 1.00 44.47 205 GLU A O 1
ATOM 1502 N N . VAL A 1 206 ? -19.447 9.994 51.178 1.00 45.62 206 VAL A N 1
ATOM 1503 C CA . VAL A 1 206 ? -19.761 10.093 49.746 1.00 45.62 206 VAL A CA 1
ATOM 1504 C C . VAL A 1 206 ? -18.736 9.261 48.983 1.00 45.62 206 VAL A C 1
ATOM 1506 O O . VAL A 1 206 ? -17.615 9.706 48.735 1.00 45.62 206 VAL A O 1
ATOM 1509 N N . ARG A 1 207 ? -19.114 8.031 48.620 1.00 41.34 207 ARG A N 1
ATOM 1510 C CA . ARG A 1 207 ? -18.333 7.193 47.701 1.00 41.34 207 ARG A CA 1
ATOM 1511 C C . ARG A 1 207 ? -18.707 7.549 46.268 1.00 41.34 207 ARG A C 1
ATOM 1513 O O . ARG A 1 207 ? -19.857 7.362 45.876 1.00 41.34 207 ARG A O 1
ATOM 1520 N N . ARG A 1 208 ? -17.748 8.048 45.485 1.00 45.78 208 ARG A N 1
ATOM 1521 C CA . ARG A 1 208 ? -17.931 8.310 44.054 1.00 45.78 208 ARG A CA 1
ATOM 1522 C C . ARG A 1 208 ? -17.170 7.242 43.271 1.00 45.78 208 ARG A C 1
ATOM 1524 O O . ARG A 1 208 ? -15.943 7.272 43.212 1.00 45.78 208 ARG A O 1
ATOM 1531 N N . SER A 1 209 ? -17.902 6.279 42.717 1.00 43.38 209 SER A N 1
ATOM 1532 C CA . SER A 1 209 ? -17.361 5.269 41.803 1.00 43.38 209 SER A CA 1
ATOM 1533 C C . SER A 1 209 ? -17.757 5.626 40.372 1.00 43.38 209 SER A C 1
ATOM 1535 O O . SER A 1 209 ? -18.941 5.568 40.036 1.00 43.38 209 SER A O 1
ATOM 1537 N N . GLU A 1 210 ? -16.789 5.979 39.530 1.00 48.84 210 GLU A N 1
ATOM 1538 C CA . GLU A 1 210 ? -17.014 6.204 38.100 1.00 48.84 210 GLU A CA 1
ATOM 1539 C C . GLU A 1 210 ? -16.340 5.088 37.300 1.00 48.84 210 GLU A C 1
ATOM 1541 O O . GLU A 1 210 ? -15.146 4.821 37.445 1.00 48.84 210 GLU A O 1
ATOM 1546 N N . ARG A 1 211 ? -17.132 4.391 36.478 1.00 50.31 211 ARG A N 1
ATOM 1547 C CA . ARG A 1 211 ? -16.652 3.360 35.552 1.00 50.31 211 ARG A CA 1
ATOM 1548 C C . ARG A 1 211 ? -16.718 3.930 34.145 1.00 50.31 211 ARG A C 1
ATOM 1550 O O . ARG A 1 211 ? -17.811 4.200 33.652 1.00 50.31 211 ARG A O 1
ATOM 1557 N N . LEU A 1 212 ? -15.562 4.102 33.513 1.00 59.84 212 LEU A N 1
ATOM 1558 C CA . LEU A 1 212 ? -15.460 4.541 32.127 1.00 59.84 212 LEU A CA 1
ATOM 1559 C C . LEU A 1 212 ? -15.051 3.342 31.266 1.00 59.84 212 LEU A C 1
ATOM 1561 O O . LEU A 1 212 ? -13.906 2.893 31.315 1.00 59.84 212 LEU A O 1
ATOM 1565 N N . LEU A 1 213 ? -16.015 2.827 30.500 1.00 58.78 213 LEU A N 1
ATOM 1566 C CA . LEU A 1 213 ? -15.815 1.843 29.437 1.00 58.78 213 LEU A CA 1
ATOM 1567 C C . LEU A 1 213 ? -16.070 2.559 28.114 1.00 58.78 213 LEU A C 1
ATOM 1569 O O . LEU A 1 213 ? -17.216 2.840 27.770 1.00 58.78 213 LEU A O 1
ATOM 1573 N N . THR A 1 214 ? -15.005 2.908 27.401 1.00 70.88 214 THR A N 1
ATOM 1574 C CA . THR A 1 214 ? -15.114 3.556 26.091 1.00 70.88 214 THR A CA 1
ATOM 1575 C C . THR A 1 214 ? -14.021 3.057 25.158 1.00 70.88 214 THR A C 1
ATOM 1577 O O . THR A 1 214 ? -12.933 2.698 25.602 1.00 70.88 214 THR A O 1
ATOM 1580 N N . SER A 1 215 ? -14.314 3.007 23.863 1.00 83.00 215 SER A N 1
ATOM 1581 C CA . SER A 1 215 ? -13.346 2.680 22.819 1.00 83.00 215 SER A CA 1
ATOM 1582 C C . SER A 1 215 ? -13.107 3.908 21.953 1.00 83.00 215 SER A C 1
ATOM 1584 O O . SER A 1 215 ? -14.068 4.519 21.483 1.00 83.00 215 SER A O 1
ATOM 1586 N N . LEU A 1 216 ? -11.844 4.246 21.718 1.00 86.50 216 LEU A N 1
ATOM 1587 C CA . LEU A 1 216 ? -11.435 5.384 20.902 1.00 86.50 216 LEU A CA 1
ATOM 1588 C C . LEU A 1 216 ? -10.546 4.913 19.755 1.00 86.50 216 LEU A C 1
ATOM 1590 O O . LEU A 1 216 ? -9.580 4.186 19.979 1.00 86.50 216 LEU A O 1
ATOM 1594 N N . THR A 1 217 ? -10.823 5.384 18.543 1.00 90.44 217 THR A N 1
ATOM 1595 C CA . THR A 1 217 ? -9.919 5.183 17.407 1.00 90.44 217 THR A CA 1
ATOM 1596 C C . THR A 1 217 ? -8.808 6.230 17.428 1.00 90.44 217 THR A C 1
ATOM 1598 O O . THR A 1 217 ? -9.067 7.431 17.525 1.00 90.44 217 THR A O 1
ATOM 1601 N N . VAL A 1 218 ? -7.567 5.769 17.332 1.00 92.06 218 VAL A N 1
ATOM 1602 C CA . VAL A 1 218 ? -6.356 6.591 17.294 1.00 92.06 218 VAL A CA 1
ATOM 1603 C C . VAL A 1 218 ? -5.520 6.239 16.073 1.00 92.06 218 VAL A C 1
ATOM 1605 O O . VAL A 1 218 ? -5.715 5.189 15.463 1.00 92.06 218 VAL A O 1
ATOM 1608 N N . THR A 1 219 ? -4.565 7.097 15.743 1.00 93.19 219 THR A N 1
ATOM 1609 C CA . THR A 1 219 ? -3.640 6.894 14.629 1.00 93.19 219 THR A CA 1
ATOM 1610 C C . THR A 1 219 ? -2.209 6.838 15.156 1.00 93.19 219 THR A C 1
ATOM 1612 O O . THR A 1 219 ? -1.886 7.473 16.164 1.00 93.19 219 THR A O 1
ATOM 1615 N N . ILE A 1 220 ? -1.344 6.079 14.485 1.00 93.56 220 ILE A N 1
ATOM 1616 C CA . ILE A 1 220 ? 0.098 6.100 14.747 1.00 93.56 220 ILE A CA 1
ATOM 1617 C C . ILE A 1 220 ? 0.678 7.387 14.155 1.00 93.56 220 ILE A C 1
ATOM 1619 O O . ILE A 1 220 ? 0.712 7.549 12.933 1.00 93.56 220 ILE A O 1
ATOM 1623 N N . ASP A 1 221 ? 1.129 8.282 15.028 1.00 93.31 221 ASP A N 1
ATOM 1624 C CA . ASP A 1 221 ? 1.750 9.559 14.672 1.00 93.31 221 ASP A CA 1
ATOM 1625 C C . ASP A 1 221 ? 3.217 9.354 14.275 1.00 93.31 221 ASP A C 1
ATOM 1627 O O . ASP A 1 221 ? 3.646 9.769 13.196 1.00 93.31 221 ASP A O 1
ATOM 1631 N N . ASP A 1 222 ? 3.969 8.616 15.099 1.00 92.38 222 ASP A N 1
ATOM 1632 C CA . ASP A 1 222 ? 5.378 8.334 14.839 1.00 92.38 222 ASP A CA 1
ATOM 1633 C C . ASP A 1 222 ? 5.838 6.961 15.348 1.00 92.38 222 ASP A C 1
ATOM 1635 O O . ASP A 1 222 ? 5.191 6.335 16.189 1.00 92.38 222 ASP A O 1
ATOM 1639 N N . ILE A 1 223 ? 6.974 6.495 14.829 1.00 92.50 223 ILE A N 1
ATOM 1640 C CA . ILE A 1 223 ? 7.668 5.289 15.283 1.00 92.50 223 ILE A CA 1
ATOM 1641 C C . ILE A 1 223 ? 8.969 5.735 15.942 1.00 92.50 223 ILE A C 1
ATOM 1643 O O . ILE A 1 223 ? 9.852 6.305 15.301 1.00 92.50 223 ILE A O 1
ATOM 1647 N N . LEU A 1 224 ? 9.079 5.478 17.240 1.00 91.12 224 LEU A N 1
ATOM 1648 C CA . LEU A 1 224 ? 10.241 5.835 18.038 1.00 91.12 224 LEU A CA 1
ATOM 1649 C C . LEU A 1 224 ? 11.461 4.980 17.647 1.00 91.12 224 LEU A C 1
ATOM 1651 O O . LEU A 1 224 ? 11.303 3.869 17.137 1.00 91.12 224 LEU A O 1
ATOM 1655 N N . PRO A 1 225 ? 12.698 5.434 17.935 1.00 89.62 225 PRO A N 1
ATOM 1656 C CA . PRO A 1 225 ? 13.919 4.709 17.564 1.00 89.62 225 PRO A CA 1
ATOM 1657 C C . PRO A 1 225 ? 14.022 3.283 18.124 1.00 89.62 225 PRO A C 1
ATOM 1659 O O . PRO A 1 225 ? 14.751 2.458 17.585 1.00 89.62 225 PRO A O 1
ATOM 1662 N N . ASN A 1 226 ? 13.305 2.989 19.211 1.00 88.69 226 ASN A N 1
ATOM 1663 C CA . ASN A 1 226 ? 13.234 1.665 19.828 1.00 88.69 226 ASN A CA 1
ATOM 1664 C C . ASN A 1 226 ? 12.159 0.748 19.206 1.00 88.69 226 ASN A C 1
ATOM 1666 O O . ASN A 1 226 ? 12.010 -0.384 19.656 1.00 88.69 226 ASN A O 1
ATOM 1670 N N . GLY A 1 227 ? 11.412 1.224 18.204 1.00 87.00 227 GLY A N 1
ATOM 1671 C CA . GLY A 1 227 ? 10.325 0.491 17.551 1.00 87.00 227 GLY A CA 1
ATOM 1672 C C . GLY A 1 227 ? 8.959 0.628 18.231 1.00 87.00 227 GLY A C 1
ATOM 1673 O O . GLY A 1 227 ? 7.997 0.007 17.781 1.00 87.00 227 GLY A O 1
ATOM 1674 N N . ASP A 1 228 ? 8.849 1.435 19.289 1.00 92.81 228 ASP A N 1
ATOM 1675 C CA . ASP A 1 228 ? 7.560 1.744 19.906 1.00 92.81 228 ASP A CA 1
ATOM 1676 C C . ASP A 1 228 ? 6.771 2.742 19.054 1.00 92.81 228 ASP A C 1
ATOM 1678 O O . ASP A 1 228 ? 7.327 3.615 18.391 1.00 92.81 228 ASP A O 1
ATOM 1682 N N . LEU A 1 229 ? 5.451 2.649 19.122 1.00 93.94 229 LEU A N 1
ATOM 1683 C CA . LEU A 1 229 ? 4.525 3.470 18.358 1.00 93.94 229 LEU A CA 1
ATOM 1684 C C . LEU A 1 229 ? 4.027 4.611 19.243 1.00 93.94 229 LEU A C 1
ATOM 1686 O O . LEU A 1 229 ? 3.501 4.381 20.335 1.00 93.94 229 LEU A O 1
ATOM 1690 N N . LEU A 1 230 ? 4.180 5.845 18.777 1.00 93.81 230 LEU A N 1
ATOM 1691 C CA . LEU A 1 230 ? 3.524 7.001 19.368 1.00 93.81 230 LEU A CA 1
ATOM 1692 C C . LEU A 1 230 ? 2.121 7.103 18.772 1.00 93.81 230 LEU A C 1
ATOM 1694 O O . LEU A 1 230 ? 1.967 7.279 17.564 1.00 93.81 230 LEU A O 1
ATOM 1698 N N . VAL A 1 231 ? 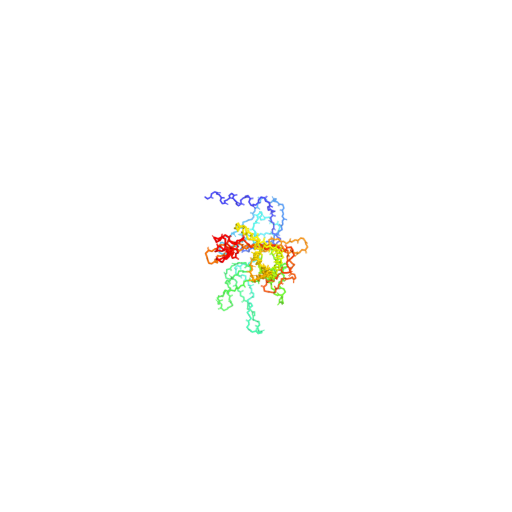1.100 6.972 19.615 1.00 93.94 231 VAL A N 1
ATOM 1699 C CA . VAL A 1 231 ? -0.299 7.020 19.184 1.00 93.94 231 VAL A CA 1
ATOM 1700 C C . VAL A 1 231 ? -0.953 8.310 19.639 1.00 93.94 231 VAL A C 1
ATOM 1702 O O . VAL A 1 231 ? -0.746 8.764 20.769 1.00 93.94 231 VAL A O 1
ATOM 1705 N N . LEU A 1 232 ? -1.765 8.882 18.757 1.00 93.00 232 LEU A N 1
ATOM 1706 C CA . LEU A 1 232 ? -2.548 10.076 19.027 1.00 93.00 232 LEU A CA 1
ATOM 1707 C C . LEU A 1 232 ? -3.923 9.937 18.382 1.00 93.00 232 LEU A C 1
ATOM 1709 O O . LEU A 1 232 ? -4.058 9.555 17.221 1.00 93.00 232 LEU A O 1
ATOM 1713 N N . GLY A 1 233 ? -4.967 10.255 19.136 1.00 90.81 233 GLY A N 1
ATOM 1714 C CA . GLY A 1 233 ? -6.322 10.275 18.610 1.00 90.81 233 GLY A CA 1
ATOM 1715 C C . GLY A 1 233 ? -7.182 11.298 19.314 1.00 90.81 233 GLY A C 1
ATOM 1716 O O . GLY A 1 233 ? -7.029 11.567 20.503 1.00 90.81 233 GLY A O 1
ATOM 1717 N N . ARG A 1 234 ? -8.092 11.888 18.547 1.00 88.81 234 ARG A N 1
ATOM 1718 C CA . ARG A 1 234 ? -9.083 12.837 19.035 1.00 88.81 234 ARG A CA 1
ATOM 1719 C C . ARG A 1 234 ? -10.429 12.478 18.441 1.00 88.81 234 ARG A C 1
ATOM 1721 O O . ARG A 1 234 ? -10.555 12.382 17.224 1.00 88.81 234 ARG A O 1
ATOM 1728 N N . GLN A 1 235 ? -11.436 12.340 19.288 1.00 85.69 235 GLN A N 1
ATOM 1729 C CA . GLN A 1 235 ? -12.803 12.084 18.867 1.00 85.69 235 GLN A CA 1
ATOM 1730 C C . GLN A 1 235 ? -13.739 13.076 19.538 1.00 85.69 235 GLN A C 1
ATOM 1732 O O . GLN A 1 235 ? -13.715 13.269 20.751 1.00 85.69 235 GLN A O 1
ATOM 1737 N N . GLN A 1 236 ? -14.581 13.699 18.720 1.00 84.25 236 GLN A N 1
ATOM 1738 C CA . GLN A 1 236 ? -15.655 14.561 19.187 1.00 84.25 236 GLN A CA 1
ATOM 1739 C C . GLN A 1 236 ? -16.952 13.771 19.137 1.00 84.25 236 GLN A C 1
ATOM 1741 O O . GLN A 1 236 ? -17.366 13.321 18.069 1.00 84.25 236 GLN A O 1
ATOM 1746 N N . VAL A 1 237 ? -17.597 13.606 20.284 1.00 78.62 237 VAL A N 1
ATOM 1747 C CA . VAL A 1 237 ? -18.888 12.928 20.387 1.00 78.62 237 VAL A CA 1
ATOM 1748 C C . VAL A 1 237 ? -19.921 13.938 20.854 1.00 78.62 237 VAL A C 1
ATOM 1750 O O . VAL A 1 237 ? -19.659 14.754 21.736 1.00 78.62 237 VAL A O 1
ATOM 1753 N N . ARG A 1 238 ? -21.109 13.902 20.250 1.00 76.31 238 ARG A N 1
ATOM 1754 C CA . ARG A 1 238 ? -22.247 14.696 20.707 1.00 76.31 238 ARG A CA 1
ATOM 1755 C C . ARG A 1 238 ? -23.261 13.776 21.367 1.00 76.31 238 ARG A C 1
ATOM 1757 O O . ARG A 1 238 ? -23.849 12.940 20.689 1.00 76.31 238 ARG A O 1
ATOM 1764 N N . VAL A 1 239 ? -23.476 13.944 22.667 1.00 69.25 239 VAL A N 1
ATOM 1765 C CA . VAL A 1 239 ? -24.439 13.154 23.446 1.00 69.25 239 VAL A CA 1
ATOM 1766 C C . VAL A 1 239 ? -25.468 14.114 24.027 1.00 69.25 239 VAL A C 1
ATOM 1768 O O . VAL A 1 239 ? -25.099 15.106 24.643 1.00 69.25 239 VAL A O 1
ATOM 1771 N N . ASN A 1 240 ? -26.760 13.866 23.791 1.00 67.44 240 ASN A N 1
ATOM 1772 C CA . ASN A 1 240 ? -27.864 14.684 24.322 1.00 67.44 240 ASN A CA 1
ATOM 1773 C C . ASN A 1 240 ? -27.722 16.199 24.072 1.00 67.44 240 ASN A C 1
ATOM 1775 O O . ASN A 1 240 ? -28.121 17.024 24.886 1.00 67.44 240 ASN A O 1
ATOM 1779 N N . GLY A 1 241 ? -27.146 16.579 22.930 1.00 67.81 241 GLY A N 1
ATOM 1780 C CA . GLY A 1 241 ? -26.962 17.981 22.554 1.00 67.81 241 GLY A CA 1
ATOM 1781 C C . GLY A 1 241 ? -25.664 18.619 23.054 1.00 67.81 241 GLY A C 1
ATOM 1782 O O . GLY A 1 241 ? -25.273 19.638 22.481 1.00 67.81 241 GLY A O 1
ATOM 1783 N N . GLU A 1 242 ? -24.957 17.993 23.994 1.00 64.06 242 GLU A N 1
ATOM 1784 C CA . GLU A 1 242 ? -23.670 18.439 24.534 1.00 64.06 242 GLU A CA 1
ATOM 1785 C C . GLU A 1 242 ? -22.502 17.878 23.713 1.00 64.06 242 GLU A C 1
ATOM 1787 O O . GLU A 1 242 ? -22.552 16.751 23.218 1.00 64.06 242 GLU A O 1
ATOM 1792 N N . ARG A 1 243 ? -21.457 18.693 23.525 1.00 76.00 243 ARG A N 1
ATOM 1793 C CA . ARG A 1 243 ? -20.230 18.296 22.825 1.00 76.00 243 ARG A CA 1
ATOM 1794 C C . ARG A 1 243 ? -19.203 17.815 23.846 1.00 76.00 243 ARG A C 1
ATOM 1796 O O . ARG A 1 243 ? -18.890 18.544 24.789 1.00 76.00 243 ARG A O 1
ATOM 1803 N N . THR A 1 244 ? -18.670 16.630 23.596 1.00 76.75 244 THR A N 1
ATOM 1804 C CA . THR A 1 244 ? -17.607 16.002 24.371 1.00 76.75 244 THR A CA 1
ATOM 1805 C C . THR A 1 244 ? -16.403 15.787 23.470 1.00 76.75 244 THR A C 1
ATOM 1807 O O . THR A 1 244 ? -16.497 15.095 22.456 1.00 76.75 244 THR A O 1
ATOM 1810 N N . ASP A 1 245 ? -15.279 16.384 23.840 1.00 81.38 245 ASP A N 1
ATOM 1811 C CA . ASP A 1 245 ? -13.981 16.165 23.220 1.00 81.38 245 ASP A CA 1
ATOM 1812 C C . ASP A 1 245 ? -13.217 15.109 24.027 1.00 81.38 245 ASP A C 1
ATOM 1814 O O . ASP A 1 245 ? -12.999 15.272 25.227 1.00 81.38 245 ASP A O 1
ATOM 1818 N N . ILE A 1 246 ? -12.820 14.021 23.370 1.00 83.44 246 ILE A N 1
ATOM 1819 C CA . ILE A 1 246 ? -11.978 12.972 23.947 1.00 83.44 246 ILE A CA 1
ATOM 1820 C C . ILE A 1 246 ? -10.661 12.972 23.181 1.00 83.44 246 ILE A C 1
ATOM 1822 O O . ILE A 1 246 ? -10.667 12.840 21.956 1.00 83.44 246 ILE A O 1
ATOM 1826 N N . ALA A 1 247 ? -9.540 13.122 23.877 1.00 86.38 247 ALA A N 1
ATOM 1827 C CA . ALA A 1 247 ? -8.210 13.009 23.292 1.00 86.38 247 ALA A CA 1
ATOM 1828 C C . ALA A 1 247 ? -7.406 11.942 24.029 1.00 86.38 247 ALA A C 1
ATOM 1830 O O . ALA A 1 247 ? -7.491 11.828 25.247 1.00 86.38 247 ALA A O 1
ATOM 1831 N N . VAL A 1 248 ? -6.633 11.153 23.289 1.00 88.44 248 VAL A N 1
ATOM 1832 C CA . VAL A 1 248 ? -5.720 10.167 23.862 1.00 88.44 248 VAL A CA 1
ATOM 1833 C C . VAL A 1 248 ? -4.369 10.279 23.190 1.00 88.44 248 VAL A C 1
ATOM 1835 O O . VAL A 1 248 ? -4.279 10.337 21.961 1.00 88.44 248 VAL A O 1
ATOM 1838 N N . ARG A 1 249 ? -3.319 10.273 24.008 1.00 91.50 249 ARG A N 1
ATOM 1839 C CA . ARG A 1 249 ? -1.933 10.150 23.565 1.00 91.50 249 ARG A CA 1
ATOM 1840 C C . ARG A 1 249 ? -1.187 9.146 24.426 1.00 91.50 249 ARG A C 1
ATOM 1842 O O . ARG A 1 249 ? -1.477 8.998 25.611 1.00 91.50 249 ARG A O 1
ATOM 1849 N N . GLY A 1 250 ? -0.205 8.477 23.844 1.00 92.25 250 GLY A N 1
ATOM 1850 C CA . GLY A 1 250 ? 0.673 7.594 24.601 1.00 92.25 250 GLY A CA 1
ATOM 1851 C C . GLY A 1 250 ? 1.597 6.780 23.715 1.00 92.25 250 GLY A C 1
ATOM 1852 O O . GLY A 1 250 ? 1.583 6.902 22.491 1.00 92.25 250 GLY A O 1
ATOM 1853 N N . ARG A 1 251 ? 2.416 5.944 24.350 1.00 94.12 251 ARG A N 1
ATOM 1854 C CA . ARG A 1 251 ? 3.350 5.047 23.670 1.00 94.12 251 ARG A CA 1
ATOM 1855 C 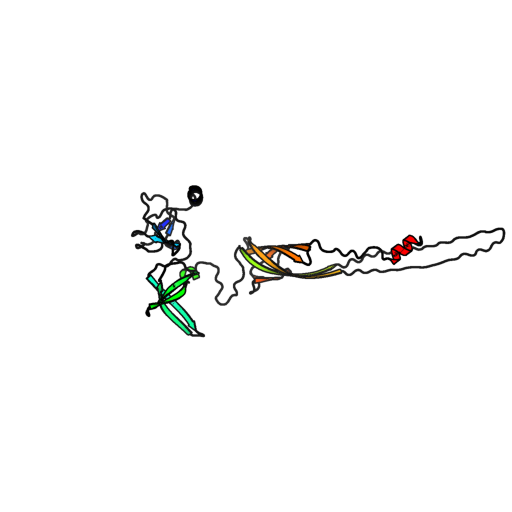C . ARG A 1 251 ? 2.869 3.602 23.766 1.00 94.12 251 ARG A C 1
ATOM 1857 O O . ARG A 1 251 ? 2.564 3.120 24.855 1.00 94.12 251 ARG A O 1
ATOM 1864 N N . VAL A 1 252 ? 2.837 2.909 22.635 1.00 93.62 252 VAL A N 1
ATOM 1865 C CA . VAL A 1 252 ? 2.356 1.531 22.497 1.00 93.62 252 VAL A CA 1
ATOM 1866 C C . VAL A 1 252 ? 3.460 0.669 21.906 1.00 93.62 252 VAL A C 1
ATOM 1868 O O . VAL A 1 252 ? 4.057 1.025 20.895 1.00 93.62 252 VAL A O 1
ATOM 1871 N N . ARG A 1 253 ? 3.722 -0.493 22.502 1.00 93.38 253 ARG A N 1
ATOM 1872 C CA . ARG A 1 253 ? 4.627 -1.477 21.898 1.00 93.38 253 ARG A CA 1
ATOM 1873 C C . ARG A 1 253 ? 3.856 -2.307 20.871 1.00 93.38 253 ARG A C 1
ATOM 1875 O O . ARG A 1 253 ? 2.749 -2.744 21.193 1.00 93.38 253 ARG A O 1
ATOM 1882 N N . PRO A 1 254 ? 4.433 -2.645 19.705 1.00 88.94 254 PRO A N 1
ATOM 1883 C CA . PRO A 1 254 ? 3.768 -3.508 18.723 1.00 88.94 254 PRO A CA 1
ATOM 1884 C C . PRO A 1 254 ? 3.284 -4.860 19.287 1.00 88.94 254 PRO A C 1
ATOM 1886 O O . PRO A 1 254 ? 2.279 -5.410 18.840 1.00 88.94 254 PRO A O 1
ATOM 1889 N N . ALA A 1 255 ? 3.970 -5.386 20.310 1.00 88.00 255 ALA A N 1
ATOM 1890 C CA . ALA A 1 255 ? 3.606 -6.633 20.984 1.00 88.00 255 ALA A CA 1
ATOM 1891 C C . ALA A 1 255 ? 2.301 -6.549 21.803 1.00 88.00 255 ALA A C 1
ATOM 1893 O O . ALA A 1 255 ? 1.642 -7.571 21.988 1.00 88.00 255 ALA A O 1
ATOM 1894 N N . ASP A 1 256 ? 1.924 -5.355 22.274 1.00 89.81 256 ASP A N 1
ATOM 1895 C CA . ASP A 1 256 ? 0.722 -5.133 23.090 1.00 89.81 256 ASP A CA 1
ATOM 1896 C C . ASP A 1 256 ? -0.553 -4.947 22.241 1.00 89.81 256 ASP A C 1
ATOM 1898 O O . ASP A 1 256 ? -1.658 -4.940 22.790 1.00 89.81 256 ASP A O 1
ATOM 1902 N N . ILE A 1 257 ? -0.400 -4.823 20.916 1.00 89.88 257 ILE A N 1
ATOM 1903 C CA . ILE A 1 257 ? -1.489 -4.712 19.938 1.00 89.88 257 ILE A CA 1
ATOM 1904 C C . ILE A 1 257 ? -2.060 -6.101 19.678 1.00 89.88 257 ILE A C 1
ATOM 1906 O O . ILE A 1 257 ? -1.336 -7.019 19.288 1.00 89.88 257 ILE A O 1
ATOM 1910 N N . ALA A 1 258 ? -3.359 -6.265 19.903 1.00 88.19 258 ALA A N 1
ATOM 1911 C CA . ALA A 1 258 ? -4.065 -7.500 19.602 1.00 88.19 258 ALA A CA 1
ATOM 1912 C C . ALA A 1 258 ? -4.272 -7.680 18.086 1.00 88.19 258 ALA A C 1
ATOM 1914 O O . ALA A 1 258 ? -4.064 -6.768 17.285 1.00 88.19 258 ALA A O 1
ATOM 1915 N N . SER A 1 259 ? -4.662 -8.885 17.675 1.00 83.44 259 SER A N 1
ATOM 1916 C CA . SER A 1 259 ? -4.906 -9.231 16.268 1.00 83.44 259 SER A CA 1
ATOM 1917 C C . SER A 1 259 ? -6.010 -8.407 15.601 1.00 83.44 259 SER A C 1
ATOM 1919 O O . SER A 1 259 ? -6.000 -8.228 14.387 1.00 83.44 259 SER A O 1
ATOM 1921 N N . ASP A 1 260 ? -6.932 -7.865 16.391 1.00 84.69 260 ASP A N 1
ATOM 1922 C CA . ASP A 1 260 ? -8.020 -6.985 15.966 1.00 84.69 260 ASP A CA 1
ATOM 1923 C C . ASP A 1 260 ? -7.632 -5.493 15.951 1.00 84.69 260 ASP A C 1
ATOM 1925 O O . ASP A 1 260 ? -8.502 -4.631 15.833 1.00 84.69 260 ASP A O 1
ATOM 1929 N N . ASN A 1 261 ? -6.337 -5.169 16.064 1.00 87.94 261 ASN A N 1
ATOM 1930 C CA . ASN A 1 261 ? -5.820 -3.800 16.180 1.00 87.94 261 ASN A CA 1
ATOM 1931 C C . ASN A 1 261 ? -6.313 -3.048 17.425 1.00 87.94 261 ASN A C 1
ATOM 1933 O O . ASN A 1 261 ? -6.360 -1.812 17.428 1.00 87.94 261 ASN A O 1
ATOM 1937 N N . SER A 1 262 ? -6.657 -3.775 18.494 1.00 89.94 262 SER A N 1
ATOM 1938 C CA . SER A 1 262 ? -7.029 -3.182 19.776 1.00 89.94 262 SER A CA 1
ATOM 1939 C C . SER A 1 262 ? -5.880 -3.154 20.789 1.00 89.94 262 SER A C 1
ATOM 1941 O O . SER A 1 262 ? -4.990 -4.010 20.797 1.00 89.94 262 SER A O 1
ATOM 1943 N N . VAL A 1 263 ? -5.896 -2.146 21.664 1.00 91.31 263 VAL A N 1
ATOM 1944 C CA . VAL A 1 263 ? -4.953 -1.987 22.778 1.00 91.31 263 VAL A CA 1
ATOM 1945 C C . VAL A 1 263 ? -5.719 -1.544 24.018 1.00 91.31 263 VAL A C 1
ATOM 1947 O O . VAL A 1 263 ? -6.475 -0.576 23.985 1.00 91.31 263 VAL A O 1
ATOM 1950 N N . LEU A 1 264 ? -5.510 -2.228 25.142 1.00 90.00 264 LEU A N 1
ATOM 1951 C CA . LEU A 1 264 ? -6.060 -1.800 26.429 1.00 90.00 264 LEU A CA 1
ATOM 1952 C C . LEU A 1 264 ? -5.324 -0.555 26.929 1.00 90.00 264 LEU A C 1
ATOM 1954 O O . LEU A 1 264 ? -4.095 -0.528 26.908 1.00 90.00 264 LEU A O 1
ATOM 1958 N N . SER A 1 265 ? -6.045 0.430 27.471 1.00 85.94 265 SER A N 1
ATOM 1959 C CA . SER A 1 265 ? -5.446 1.656 28.024 1.00 85.94 265 SER A CA 1
ATOM 1960 C C . SER A 1 265 ? -4.386 1.390 29.100 1.00 85.94 265 SER A C 1
ATOM 1962 O O . SER A 1 265 ? -3.448 2.166 29.241 1.00 85.94 265 SER A O 1
ATOM 1964 N N . SER A 1 266 ? -4.492 0.275 29.830 1.00 86.75 266 SER A N 1
ATOM 1965 C CA . SER A 1 266 ? -3.506 -0.161 30.828 1.00 86.75 266 SER A CA 1
ATOM 1966 C C . SER A 1 266 ? -2.169 -0.622 30.237 1.00 86.75 266 SER A C 1
ATOM 1968 O O . SER A 1 266 ? -1.179 -0.688 30.961 1.00 86.75 266 SER A O 1
ATOM 1970 N N . ARG A 1 267 ? -2.123 -0.944 28.939 1.00 88.75 267 ARG A N 1
ATOM 1971 C CA . ARG A 1 267 ? -0.908 -1.350 28.212 1.00 88.75 267 ARG A CA 1
ATOM 1972 C C . ARG A 1 267 ? -0.240 -0.192 27.468 1.00 88.75 267 ARG A C 1
ATOM 1974 O O . ARG A 1 267 ? 0.716 -0.409 26.732 1.00 88.75 267 ARG A O 1
ATOM 1981 N N . ILE A 1 268 ? -0.728 1.033 27.655 1.00 90.00 268 ILE A N 1
ATOM 1982 C CA . ILE A 1 268 ? -0.182 2.230 27.017 1.00 90.00 268 ILE A CA 1
ATOM 1983 C C . ILE A 1 268 ? 0.749 2.931 28.002 1.00 90.00 268 ILE A C 1
ATOM 1985 O O . ILE A 1 268 ? 0.337 3.377 29.074 1.00 90.00 268 ILE A O 1
ATOM 1989 N N . ALA A 1 269 ? 2.023 3.046 27.637 1.00 90.25 269 ALA A N 1
ATOM 1990 C CA . ALA A 1 269 ? 3.007 3.740 28.448 1.00 90.25 269 ALA A CA 1
ATOM 1991 C C . ALA A 1 269 ? 2.796 5.258 28.355 1.00 90.25 269 ALA A C 1
ATOM 1993 O O . ALA A 1 269 ? 2.738 5.820 27.259 1.00 90.25 269 ALA A O 1
ATOM 1994 N N . GLY A 1 270 ? 2.701 5.919 29.513 1.00 85.94 270 GLY A N 1
ATOM 1995 C CA . GLY A 1 270 ? 2.457 7.362 29.585 1.00 85.94 270 GLY A CA 1
ATOM 1996 C C . GLY A 1 270 ? 1.132 7.778 28.945 1.00 85.94 270 GLY A C 1
ATOM 1997 O O . GLY A 1 270 ? 1.081 8.833 28.321 1.00 85.94 270 GLY A O 1
ATOM 1998 N N . ALA A 1 271 ? 0.099 6.931 29.040 1.00 85.69 271 ALA A N 1
ATOM 1999 C CA . ALA A 1 271 ? -1.227 7.250 28.526 1.00 85.69 271 ALA A CA 1
ATOM 2000 C C . ALA A 1 271 ? -1.788 8.507 29.202 1.00 85.69 271 ALA A C 1
ATOM 2002 O O . ALA A 1 271 ? -1.972 8.538 30.419 1.00 85.69 271 ALA A O 1
ATOM 2003 N N . GLU A 1 272 ? -2.109 9.509 28.394 1.00 85.06 272 GLU A N 1
ATOM 2004 C CA . GLU A 1 272 ? -2.894 10.670 28.794 1.00 85.06 272 GLU A CA 1
ATOM 2005 C C . GLU A 1 272 ? -4.206 10.636 28.027 1.00 85.06 272 GLU A C 1
ATOM 2007 O O . GLU A 1 272 ? -4.223 10.515 26.800 1.00 85.06 272 GLU A O 1
ATOM 2012 N N . ILE A 1 273 ? -5.299 10.653 28.787 1.00 81.94 273 ILE A N 1
ATOM 2013 C CA . ILE A 1 273 ? -6.659 10.545 28.280 1.00 81.94 273 ILE A CA 1
ATOM 2014 C C . ILE A 1 273 ? -7.411 11.766 28.787 1.00 81.94 273 ILE A C 1
ATOM 2016 O O . ILE A 1 273 ? -7.817 11.820 29.949 1.00 81.94 273 ILE A O 1
ATOM 2020 N N . ASP A 1 274 ? -7.581 12.741 27.906 1.00 80.19 274 ASP A N 1
ATOM 2021 C CA . ASP A 1 274 ? -8.323 13.953 28.195 1.00 80.19 274 ASP A CA 1
ATOM 2022 C C . ASP A 1 274 ? -9.787 13.742 27.840 1.00 80.19 274 ASP A C 1
ATOM 2024 O O . ASP A 1 274 ? -10.142 13.458 26.694 1.00 80.19 274 ASP A O 1
ATOM 2028 N N . TYR A 1 275 ? -10.649 13.916 28.835 1.00 74.44 275 TYR A N 1
ATOM 2029 C CA . TYR A 1 275 ? -12.093 13.927 28.663 1.00 74.44 275 TYR A CA 1
ATOM 2030 C C . TYR A 1 275 ? -12.614 15.333 28.964 1.00 74.44 275 TYR A C 1
ATOM 2032 O O . TYR A 1 275 ? -12.806 15.716 30.118 1.00 74.44 275 TYR A O 1
ATOM 2040 N N . ALA A 1 276 ? -12.830 16.119 27.913 1.00 67.50 276 ALA A N 1
ATOM 2041 C CA . ALA A 1 276 ? -13.303 17.493 27.991 1.00 67.50 276 ALA A CA 1
ATOM 2042 C C . ALA A 1 276 ? -14.731 17.586 27.434 1.00 67.50 276 ALA A C 1
ATOM 2044 O O . ALA A 1 276 ? -14.960 17.892 26.265 1.00 67.50 276 ALA A O 1
ATOM 2045 N N . GLY A 1 277 ? -15.721 17.314 28.284 1.00 57.62 277 GLY A N 1
ATOM 2046 C CA . GLY A 1 277 ? -17.137 17.526 27.981 1.00 57.62 277 GLY A CA 1
ATOM 2047 C C . GLY A 1 277 ? -17.739 18.616 28.859 1.00 57.62 277 GLY A C 1
ATOM 2048 O O . GLY A 1 277 ? -17.461 18.686 30.055 1.00 57.62 277 GLY A O 1
ATOM 2049 N N . LYS A 1 278 ? -18.613 19.450 28.289 1.00 49.81 278 LYS A N 1
ATOM 2050 C CA . LYS A 1 278 ? -19.513 20.305 29.080 1.00 49.81 278 LYS A CA 1
ATOM 2051 C C . LYS A 1 278 ? -20.670 19.446 29.596 1.00 49.81 278 LYS A C 1
ATOM 2053 O O . LYS A 1 278 ? -21.769 19.575 29.086 1.00 49.81 278 LYS A O 1
ATOM 2058 N N . GLY A 1 279 ? -20.403 18.538 30.532 1.00 41.59 279 GLY A N 1
ATOM 2059 C CA . GLY A 1 279 ? -21.424 17.692 31.151 1.00 41.59 279 GLY A CA 1
ATOM 2060 C C . GLY A 1 279 ? -21.825 18.197 32.533 1.00 41.59 279 GLY A C 1
ATOM 2061 O O . GLY A 1 279 ? -20.988 18.728 33.263 1.00 41.59 279 GLY A O 1
ATOM 2062 N N . PHE A 1 280 ? -23.100 18.012 32.887 1.00 36.69 280 PHE A N 1
ATOM 2063 C CA . PHE A 1 280 ? -23.678 18.195 34.224 1.00 36.69 280 PHE A CA 1
ATOM 2064 C C . PHE A 1 280 ? -22.723 17.728 35.342 1.00 36.69 280 PHE A C 1
ATOM 2066 O O . PHE A 1 280 ? -22.733 16.568 35.753 1.00 36.69 280 PHE A O 1
ATOM 2073 N N . VAL A 1 281 ? -21.961 18.655 35.929 1.00 40.06 281 VAL A N 1
ATOM 2074 C CA . VAL A 1 281 ? -21.606 18.520 37.340 1.00 40.06 281 VAL A CA 1
ATOM 2075 C C . VAL A 1 281 ? -22.922 18.689 38.073 1.00 40.06 281 VAL A C 1
ATOM 2077 O O . VAL A 1 281 ? -23.491 19.780 38.143 1.00 40.06 281 VAL A O 1
ATOM 2080 N N . THR A 1 282 ? -23.451 17.560 38.516 1.00 39.78 282 THR A N 1
ATOM 2081 C CA . THR A 1 282 ? -24.612 17.395 39.372 1.00 39.78 282 THR A CA 1
ATOM 2082 C C . THR A 1 282 ? -24.719 18.576 40.339 1.00 39.78 282 THR A C 1
ATOM 2084 O O . THR A 1 282 ? -23.958 18.689 41.301 1.00 39.78 282 THR A O 1
ATOM 2087 N N . ARG A 1 283 ? -25.688 19.473 40.108 1.00 39.69 283 ARG A N 1
ATOM 2088 C CA . ARG A 1 283 ? -26.252 20.305 41.178 1.00 39.69 283 ARG A CA 1
ATOM 2089 C C . ARG A 1 283 ? -26.925 19.342 42.151 1.00 39.69 283 ARG A C 1
ATOM 2091 O O . ARG A 1 283 ? -28.098 19.031 42.017 1.00 39.69 283 ARG A O 1
ATOM 2098 N N . GLY A 1 284 ? -26.138 18.818 43.078 1.00 45.69 284 GLY A N 1
ATOM 2099 C CA . GLY A 1 284 ? -26.555 17.817 44.051 1.00 45.69 284 GLY A CA 1
ATOM 2100 C C . GLY A 1 284 ? -25.759 17.936 45.340 1.00 45.69 284 GLY A C 1
ATOM 2101 O O . GLY A 1 284 ? -25.339 16.935 45.897 1.00 45.69 284 GLY A O 1
ATOM 2102 N N . SER A 1 285 ? -25.473 19.161 45.774 1.00 45.84 285 SER A N 1
ATOM 2103 C CA . SER A 1 285 ? -25.045 19.499 47.140 1.00 45.84 285 SER A CA 1
ATOM 2104 C C . SER A 1 285 ? -25.338 20.982 47.394 1.00 45.84 285 SER A C 1
ATOM 2106 O O . SER A 1 285 ? -24.489 21.743 47.844 1.00 45.84 285 SER A O 1
ATOM 2108 N N . GLY A 1 286 ? -26.539 21.426 47.019 1.00 52.16 286 GLY A N 1
ATOM 2109 C CA . GLY A 1 286 ? -27.129 22.597 47.660 1.00 52.16 286 GLY A CA 1
ATOM 2110 C C . GLY A 1 286 ? -27.798 22.128 48.955 1.00 52.16 286 GLY A C 1
ATOM 2111 O O . GLY A 1 286 ? -28.319 21.010 48.949 1.00 52.16 286 GLY A O 1
ATOM 2112 N N . PRO A 1 287 ? -27.777 22.921 50.042 1.00 48.34 287 PRO A N 1
ATOM 2113 C CA . PRO A 1 287 ? -28.485 22.583 51.276 1.00 48.34 287 PRO A CA 1
ATOM 2114 C C . PRO A 1 287 ? -29.916 22.161 50.942 1.00 48.34 287 PRO A C 1
ATOM 2116 O O . PRO A 1 287 ? -30.581 22.821 50.132 1.00 48.34 287 PRO A O 1
ATOM 2119 N N . GLY A 1 288 ? -30.349 21.029 51.502 1.00 48.84 288 GLY A N 1
ATOM 2120 C CA . GLY A 1 288 ? -31.676 20.485 51.238 1.00 48.84 288 GLY A CA 1
ATOM 2121 C C . GLY A 1 288 ? -32.756 21.510 51.587 1.00 48.84 2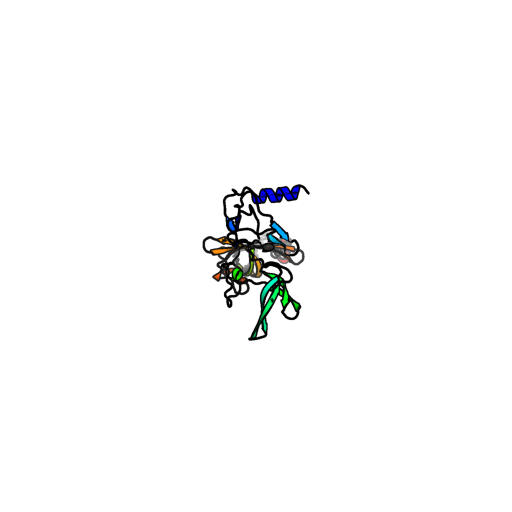88 GLY A C 1
ATOM 2122 O O . GLY A 1 288 ? -32.520 22.450 52.347 1.00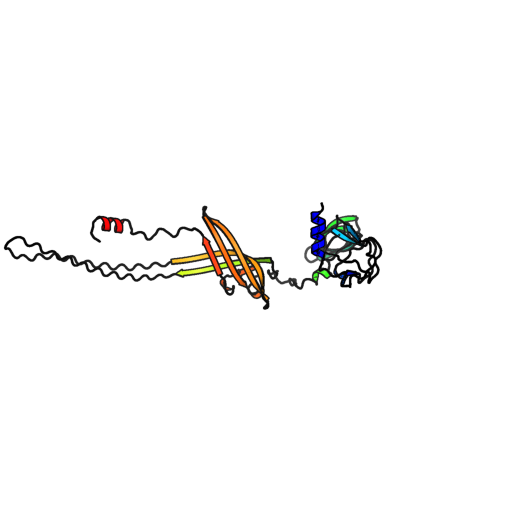 48.84 288 GLY A O 1
ATOM 2123 N N . LEU A 1 289 ? -33.967 21.332 51.056 1.00 54.31 289 LEU A N 1
ATOM 2124 C CA . LEU A 1 289 ? -35.125 22.169 51.412 1.00 54.31 289 LEU A CA 1
ATOM 2125 C C . LEU A 1 289 ? -35.289 22.318 52.936 1.00 54.31 289 LEU A C 1
ATOM 2127 O O . LEU A 1 289 ? -35.653 23.388 53.407 1.00 54.31 289 LEU A O 1
ATOM 2131 N N . VAL A 1 290 ? -34.923 21.276 53.685 1.00 55.44 290 VAL A N 1
ATOM 2132 C CA . VAL A 1 290 ? -34.913 21.231 55.149 1.00 55.44 290 VAL A CA 1
ATOM 2133 C C . VAL A 1 290 ? -33.893 22.210 55.756 1.00 55.44 290 VAL A C 1
ATOM 2135 O O . VAL A 1 290 ? -34.266 23.017 56.598 1.00 55.44 290 VAL A O 1
ATOM 2138 N N . ASP A 1 291 ? -32.646 22.238 55.274 1.00 57.66 291 ASP A N 1
ATOM 2139 C CA . ASP A 1 291 ? -31.608 23.181 55.737 1.00 57.66 291 ASP A CA 1
ATOM 2140 C C . ASP A 1 291 ? -31.977 24.646 55.441 1.00 57.66 291 ASP A C 1
ATOM 2142 O O . ASP A 1 291 ? -31.685 25.549 56.224 1.00 57.66 291 ASP A O 1
ATOM 2146 N N . ARG A 1 292 ? -32.649 24.895 54.308 1.00 59.31 292 ARG A N 1
ATOM 2147 C CA . ARG A 1 292 ? -33.165 26.229 53.956 1.00 59.31 292 ARG A CA 1
ATOM 2148 C C . ARG A 1 292 ? -34.349 26.640 54.830 1.00 59.31 292 ARG A C 1
ATOM 2150 O O . ARG A 1 292 ? -34.447 27.811 55.182 1.00 59.31 292 ARG A O 1
ATOM 2157 N N . LEU A 1 293 ? -35.214 25.694 55.193 1.00 58.03 293 LEU A N 1
ATOM 2158 C CA . LEU A 1 293 ? -36.347 25.935 56.084 1.00 58.03 293 LEU A CA 1
ATOM 2159 C C . LEU A 1 293 ? -35.875 26.249 57.514 1.00 58.03 293 LEU A C 1
ATOM 2161 O O . LEU A 1 293 ? -36.375 27.188 58.126 1.00 58.03 293 LEU A O 1
ATOM 2165 N N . PHE A 1 294 ? -34.861 25.535 58.018 1.00 58.38 294 PHE A N 1
ATOM 2166 C CA . PHE A 1 294 ? -34.283 25.799 59.343 1.00 58.38 294 PHE A CA 1
ATOM 2167 C C . PHE A 1 294 ? -33.475 27.102 59.403 1.00 58.38 294 PHE A C 1
ATOM 2169 O O . PHE A 1 294 ? -33.545 27.812 60.405 1.00 58.38 294 PHE A O 1
ATOM 2176 N N . GLY A 1 295 ? -32.775 27.467 58.322 1.00 63.59 295 GLY A N 1
ATOM 2177 C CA . GLY A 1 295 ? -32.115 28.773 58.213 1.00 63.59 295 GLY A CA 1
ATOM 2178 C C . GLY A 1 295 ? -33.100 29.948 58.166 1.00 63.59 295 GLY A C 1
ATOM 2179 O O . GLY A 1 295 ? -32.824 30.997 58.741 1.00 63.59 295 GLY A O 1
ATOM 2180 N N . LEU A 1 296 ? -34.265 29.767 57.534 1.00 56.19 296 LEU A N 1
ATOM 2181 C CA . LEU A 1 296 ? -35.331 30.775 57.484 1.00 56.19 296 LEU A CA 1
ATOM 2182 C C . LEU A 1 296 ? -36.011 30.980 58.852 1.00 56.19 296 LEU A C 1
ATOM 2184 O O . LEU A 1 296 ? -36.447 32.085 59.155 1.00 56.19 296 LEU A O 1
ATOM 2188 N N . LEU A 1 297 ? -36.082 29.932 59.679 1.00 61.28 297 LEU A N 1
ATOM 2189 C CA . LEU A 1 297 ? -36.694 29.965 61.015 1.00 61.28 297 LEU A CA 1
ATOM 2190 C C . LEU A 1 297 ? -35.723 30.373 62.140 1.00 61.28 297 LEU A C 1
ATOM 2192 O O . LEU A 1 297 ? -36.115 30.377 63.303 1.00 61.28 297 LEU A O 1
ATOM 2196 N N . GLY A 1 298 ? -34.472 30.727 61.819 1.00 42.06 298 GLY A N 1
ATOM 2197 C CA . GLY A 1 298 ? -33.513 31.256 62.798 1.00 42.06 298 GLY A CA 1
ATOM 2198 C C . GLY A 1 298 ? -33.034 30.253 63.857 1.00 42.06 298 GLY A C 1
ATOM 2199 O O . GLY A 1 298 ? -32.549 30.669 64.903 1.00 42.06 298 GLY A O 1
ATOM 2200 N N . LEU A 1 299 ? -33.151 28.945 63.601 1.00 54.06 299 LEU A N 1
ATOM 2201 C CA . LEU A 1 299 ? -32.758 27.866 64.525 1.00 54.06 299 LEU A CA 1
ATOM 2202 C C . LEU A 1 299 ? -31.465 27.142 64.081 1.00 54.06 299 LEU A C 1
ATOM 2204 O O . LEU A 1 299 ? -31.343 25.928 64.248 1.00 54.06 299 LEU A O 1
ATOM 2208 N N . GLY A 1 300 ? -30.517 27.864 63.469 1.00 46.06 300 GLY A N 1
ATOM 2209 C CA . GLY A 1 300 ? -29.271 27.320 62.894 1.00 46.06 300 GLY A CA 1
ATOM 2210 C C . GLY A 1 300 ? -27.987 27.757 63.587 1.00 46.06 300 GLY A C 1
ATOM 2211 O O . GLY A 1 300 ? -27.931 28.903 64.071 1.00 46.06 300 GLY A O 1
#

Radius of gyration: 38.56 Å; chains: 1; bounding box: 65×67×123 Å

pLDDT: mean 73.14, std 19.99, range [29.36, 95.38]

Foldseek 3Di:
DPVVVVVVVVVQPPAFWWFAQAKFAFQGFDAPVRIDGDHPPDPDAFDWDQDPVQRTIGGNHIGHGPGTNTGDDDDNFDKDGFQDWDWDWDDDPPDIDTFIWTFRHIYGQQDWTWTAGPVRDTDTDHHHDPVVQPPPPDDPPPPHQRADQDAFDKAKEWEWDKDWDWPQPPPPPFDFDFDWDDDDDPDDDDPPTDGDTDTDDDRDTDIDIDTDTDMFMWGFHDQDPVSKTWIKGWDWDADPNWIKIKIKTFIAHSVQQDSVRYHYQVRTHPIDIDIDIPDDPDPPPDPPPVSVVCVVVVND

Secondary structure (DSSP, 8-state):
--HHHHHHHHTTTTPPEEEESS-B-TTPBP-GGGEEEE-S--SSPPPEEEETTTTEEEESS-B-TT-EEES----SSPEE-TT-EEEEEEEETTEEEEEEEEESS-EETTSEEEEEETTS-EEEEE---HHHHSSSS----TTS-----STT-EEEEEEEEEEEEEE------------------SS------------------EEEEEEEEEEEEEEEEEE-TTSPEEEEEEEEEEETTEEEEEEEEEEE-GGGS-TTSEEEGGGSEEEEEEEEE--------SPPHHHHHHHHTT--

Sequence (300 aa):
MIGVAMLLATAMAGLPCMASRTPLAIGEPVQARALQPVDCTAARLPALRYDRKSGLVLAAEPIAAGVSLGRLRLDPRTAVARGETLFLRSAIGPATIERRVAVVQGGRSGERLFVRDAGGQVFAAALVLGQDLFHDGNWPALATDRRASARGDVLTIVVHQVAESSNVTQRARRRATDTGGSVRLGDVDEDAGIRLGGGFSGRGEVRRSERLLTSLTVTIDDILPNGDLLVLGRQQVRVNGERTDIAVRGRVRPADIASDNSVLSSRIAGAEIDYAGKGFVTRGSGPGLVDRLFGLLGLG